Protein AF-A0A661J0T2-F1 (afdb_monomer)

Sequence (198 aa):
MTAQQATTKIGQAYLLPQRGAWLAETLSGNKIVCLKNKREGVKTPSRLFNCSYYRHFGSNYPKGFTLIELMIVIAIVGILAAIALPAYSDFVTRTKLCDIIVMLDKVGTAVTEYHALCDPKTFPDNLNLVGIEWSSKYGSLEVINVNESEGVYGVRRIRNTPTSVKNHYLYVRITYSAKNGYSKQWITDLPHKFRPRQ

Secondary structure (DSSP, 8-state):
--PPPP--------------------SS-S---------------------------------PPPHHHHHHHHHHHHHHHHHHHHHHHHHHHHHHHHHHHHHHHHHHHHHHHHHHH-SS----SSSGGGT-PPPGGG---EEEEEETTEEEEEESS--SS-TTTTT--EEEEEEEETTTEEEEEEEE---GGGPPP-

pLDDT: mean 77.77, std 21.88, range [33.09, 97.0]

Radius of gyration: 39.72 Å; Cα contacts (8 Å, |Δi|>4): 181; chains: 1; bounding box: 113×44×77 Å

Mean predicted aligned error: 16.03 Å

Nearest PDB structures (foldseek):
  6v8s-assembly11_K  TM=4.659E-01  e=1.540E+00  Arachis hypogaea
  6v8s-assembly10_J  TM=4.677E-01  e=1.975E+00  Arachis hypogaea
  6v8h-assembly1_A  TM=4.516E-01  e=2.102E+00  Arachis hypogaea
  4y31-assembly1_A  TM=2.935E-01  e=1.061E+00  Lupinus luteus

Structure (mmCIF, N/CA/C/O backbone):
data_AF-A0A661J0T2-F1
#
_entry.id   AF-A0A661J0T2-F1
#
loop_
_atom_site.group_PDB
_atom_site.id
_atom_site.type_symbol
_atom_site.label_atom_id
_atom_site.label_alt_id
_atom_site.label_comp_id
_atom_site.label_asym_id
_atom_site.label_entity_id
_atom_site.label_seq_id
_atom_site.pdbx_PDB_ins_code
_atom_site.Cartn_x
_atom_site.Cartn_y
_atom_site.Cartn_z
_atom_site.occupancy
_atom_site.B_iso_or_equiv
_atom_site.auth_seq_id
_atom_site.auth_comp_id
_atom_site.auth_asym_id
_atom_site.auth_atom_id
_atom_site.pdbx_PDB_model_num
ATOM 1 N N . MET A 1 1 ? -65.669 1.921 -20.882 1.00 37.66 1 MET A N 1
ATOM 2 C CA . MET A 1 1 ? -66.146 0.732 -20.138 1.00 37.66 1 MET A CA 1
ATOM 3 C C . MET A 1 1 ? -65.059 -0.318 -20.308 1.00 37.66 1 MET A C 1
ATOM 5 O O . MET A 1 1 ? -64.782 -0.645 -21.444 1.00 37.66 1 MET A O 1
ATOM 9 N N . THR A 1 2 ? -64.282 -0.758 -19.326 1.00 36.69 2 THR A N 1
ATOM 10 C CA . THR A 1 2 ? -64.492 -0.907 -17.880 1.00 36.69 2 THR A CA 1
ATOM 11 C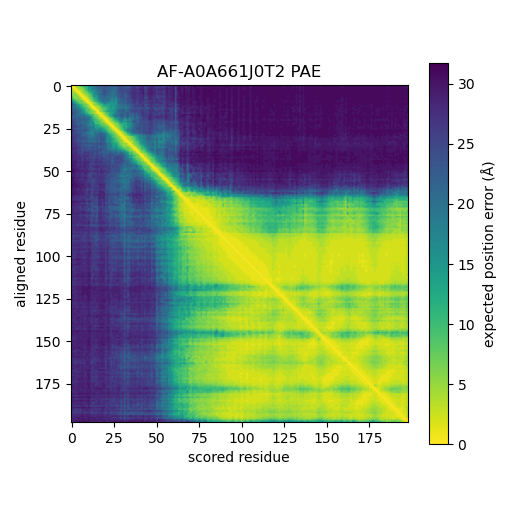 C . THR A 1 2 ? -63.133 -1.043 -17.178 1.00 36.69 2 THR A C 1
ATOM 13 O O . THR A 1 2 ? -62.119 -1.319 -17.809 1.00 36.69 2 THR A O 1
ATOM 16 N N . ALA A 1 3 ? -63.170 -0.795 -15.872 1.00 37.88 3 ALA A N 1
ATOM 17 C CA . ALA A 1 3 ? -62.084 -0.611 -14.919 1.00 37.88 3 ALA A CA 1
ATOM 18 C C . ALA A 1 3 ? -60.967 -1.671 -14.883 1.00 37.88 3 ALA A C 1
ATOM 20 O O . ALA A 1 3 ? -61.211 -2.875 -14.940 1.00 37.88 3 ALA A O 1
ATOM 21 N N . GLN A 1 4 ? -59.753 -1.172 -14.630 1.00 40.34 4 GLN A N 1
ATOM 22 C CA . GLN A 1 4 ? -58.664 -1.892 -13.972 1.00 40.34 4 GLN A CA 1
ATOM 23 C C . GLN A 1 4 ? -59.138 -2.393 -12.597 1.00 40.34 4 GLN A C 1
ATOM 25 O O . GLN A 1 4 ? -59.562 -1.598 -11.759 1.00 40.34 4 GLN A O 1
ATOM 30 N N . GLN A 1 5 ? -59.057 -3.701 -12.356 1.00 41.81 5 GLN A N 1
ATOM 31 C CA . GLN A 1 5 ? -59.257 -4.277 -11.027 1.00 41.81 5 GLN A CA 1
ATOM 32 C C . GLN A 1 5 ? -57.914 -4.366 -10.300 1.00 41.81 5 GLN A C 1
ATOM 34 O O . GLN A 1 5 ? -56.976 -5.019 -10.754 1.00 41.81 5 GLN A O 1
ATOM 39 N N 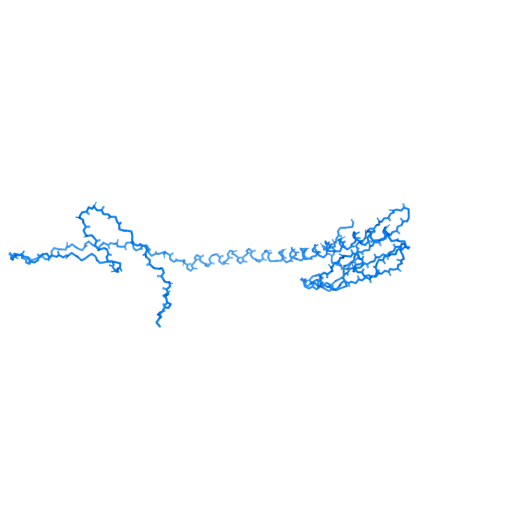. ALA A 1 6 ? -57.846 -3.671 -9.167 1.00 39.62 6 ALA A N 1
ATOM 40 C CA . ALA A 1 6 ? -56.752 -3.722 -8.217 1.00 39.62 6 ALA A CA 1
ATOM 41 C C . ALA A 1 6 ? -56.660 -5.111 -7.570 1.00 39.62 6 ALA A C 1
ATOM 43 O O . ALA A 1 6 ? -57.647 -5.664 -7.086 1.00 39.62 6 ALA A O 1
ATOM 44 N N . THR A 1 7 ? -55.449 -5.656 -7.526 1.00 48.94 7 THR A N 1
ATOM 45 C CA . THR A 1 7 ? -55.110 -6.830 -6.728 1.00 48.94 7 THR A CA 1
ATOM 46 C C . THR A 1 7 ? -54.782 -6.407 -5.299 1.00 48.94 7 THR A C 1
ATOM 48 O O . THR A 1 7 ? -53.720 -5.837 -5.051 1.00 48.94 7 THR A O 1
ATOM 51 N N . THR A 1 8 ? -55.631 -6.770 -4.344 1.00 39.78 8 THR A N 1
ATOM 52 C CA . THR A 1 8 ? -55.264 -6.857 -2.924 1.00 39.78 8 THR A CA 1
ATOM 53 C C . THR A 1 8 ? -55.644 -8.241 -2.416 1.00 39.78 8 THR A C 1
ATOM 55 O O . THR A 1 8 ? -56.784 -8.523 -2.062 1.00 39.78 8 THR A O 1
ATOM 58 N N . LYS A 1 9 ? -54.651 -9.138 -2.422 1.00 46.81 9 LYS A N 1
ATOM 59 C CA . LYS A 1 9 ? -54.702 -10.430 -1.733 1.00 46.81 9 LYS A CA 1
ATOM 60 C C . LYS A 1 9 ? -54.848 -10.170 -0.234 1.00 46.81 9 LYS A C 1
ATOM 62 O O . LYS A 1 9 ? -53.881 -9.777 0.413 1.00 46.81 9 LYS A O 1
ATOM 67 N N . ILE A 1 10 ? -56.022 -10.449 0.316 1.00 39.53 10 ILE A N 1
ATOM 68 C CA . ILE A 1 10 ? -56.206 -10.683 1.748 1.00 39.53 10 ILE A CA 1
ATOM 69 C C . ILE A 1 10 ? -57.046 -11.954 1.881 1.00 39.53 10 ILE A C 1
ATOM 71 O O . ILE A 1 10 ? -58.165 -12.005 1.388 1.00 39.53 10 ILE A O 1
ATOM 75 N N . GLY A 1 11 ? -56.480 -12.969 2.537 1.00 42.28 11 GLY A N 1
ATOM 76 C CA . GLY A 1 11 ? -57.216 -14.112 3.081 1.00 42.28 11 GLY A CA 1
ATOM 77 C C . GLY A 1 11 ? -57.607 -15.201 2.080 1.00 42.28 11 GLY A C 1
ATOM 78 O O . GLY A 1 11 ? -58.637 -15.128 1.421 1.00 42.28 11 GLY A O 1
ATOM 79 N N . GLN A 1 12 ? -56.821 -16.278 2.034 1.00 40.56 12 GLN A N 1
ATOM 80 C CA . GLN A 1 12 ? -57.314 -17.572 1.562 1.00 40.56 12 GLN A CA 1
ATOM 81 C C . GLN A 1 12 ? -58.326 -18.115 2.585 1.00 40.56 12 GLN A C 1
ATOM 83 O O . GLN A 1 12 ? -57.946 -18.402 3.717 1.00 40.56 12 GLN A O 1
ATOM 88 N N . ALA A 1 13 ? -59.589 -18.280 2.194 1.00 40.06 13 ALA A N 1
ATOM 89 C CA . ALA A 1 13 ? -60.548 -19.117 2.911 1.00 40.06 13 ALA A CA 1
ATOM 90 C C . ALA A 1 13 ? -60.732 -20.409 2.105 1.00 40.06 13 ALA A C 1
ATOM 92 O O . ALA A 1 13 ? -61.266 -20.385 0.997 1.00 40.06 13 ALA A O 1
ATOM 93 N N . TYR A 1 14 ? -60.246 -21.531 2.635 1.00 42.50 14 TYR A N 1
ATOM 94 C CA . TYR A 1 14 ? -60.479 -22.850 2.051 1.00 42.50 14 TYR A CA 1
ATOM 95 C C . TYR A 1 14 ? -61.815 -23.388 2.575 1.00 42.50 14 TYR A C 1
ATOM 97 O O . TYR A 1 14 ? -61.984 -23.574 3.778 1.00 42.50 14 TYR A O 1
ATOM 105 N N . LEU A 1 15 ? -62.766 -23.634 1.673 1.00 35.22 15 LEU A N 1
ATOM 106 C CA . LEU A 1 15 ? -64.004 -24.354 1.971 1.00 35.22 15 LEU A CA 1
ATOM 107 C C . LEU A 1 15 ? -63.726 -25.863 1.899 1.00 35.22 15 LEU A C 1
ATOM 109 O O . LEU A 1 15 ? -63.395 -26.371 0.830 1.00 35.22 15 LEU A O 1
ATOM 113 N N . LEU A 1 16 ? -63.889 -26.582 3.013 1.00 33.09 16 LEU A N 1
ATOM 114 C CA . LEU A 1 16 ? -64.021 -28.043 3.019 1.00 33.09 16 LEU A CA 1
ATOM 115 C C . LEU A 1 16 ? -65.432 -28.427 3.493 1.00 33.09 16 LEU A C 1
ATOM 117 O O . LEU A 1 16 ? -65.907 -27.873 4.487 1.00 33.09 16 LEU A O 1
ATOM 121 N N . PRO A 1 17 ? -66.119 -29.357 2.804 1.00 47.19 17 PRO A N 1
ATOM 122 C CA . PRO A 1 17 ? -67.469 -29.761 3.153 1.00 47.19 17 PRO A CA 1
ATOM 123 C C . PRO A 1 17 ? -67.462 -30.911 4.175 1.00 47.19 17 PRO A C 1
ATOM 125 O O . PRO A 1 17 ? -66.564 -31.747 4.186 1.00 47.19 17 PRO A O 1
ATOM 128 N N . GLN A 1 18 ? -68.553 -30.995 4.942 1.00 47.28 18 GLN A N 1
ATOM 129 C CA . GLN A 1 18 ? -68.979 -32.120 5.794 1.00 47.28 18 GLN A CA 1
ATOM 130 C C . GLN A 1 18 ? -68.395 -32.211 7.217 1.00 47.28 18 GLN A C 1
ATOM 132 O O . GLN A 1 18 ? -67.569 -33.066 7.524 1.00 47.28 18 GLN A O 1
ATOM 137 N N . ARG A 1 19 ? -68.959 -31.414 8.134 1.00 38.09 19 ARG A N 1
ATOM 138 C CA . ARG A 1 19 ? -69.540 -31.874 9.418 1.00 38.09 19 ARG A CA 1
ATOM 139 C C . ARG A 1 19 ? -70.229 -30.688 10.090 1.00 38.09 19 ARG A C 1
ATOM 141 O O . ARG A 1 19 ? -69.599 -29.674 10.357 1.00 38.09 19 ARG A O 1
ATOM 148 N N . GLY A 1 20 ? -71.542 -30.809 10.285 1.00 49.84 20 GLY A N 1
ATOM 149 C CA . GLY A 1 20 ? -72.451 -29.741 10.706 1.00 49.84 20 GLY A CA 1
ATOM 150 C C . GLY A 1 20 ? -72.168 -29.142 12.084 1.00 49.84 20 GLY A C 1
ATOM 151 O O . GLY A 1 20 ? -72.876 -29.431 13.043 1.00 49.84 20 GLY A O 1
ATOM 152 N N . ALA A 1 21 ? -71.193 -28.242 12.156 1.00 43.88 21 ALA A N 1
ATOM 153 C CA . ALA A 1 21 ? -71.002 -27.326 13.267 1.00 43.88 21 ALA A CA 1
ATOM 154 C C . ALA A 1 21 ? -70.645 -25.947 12.702 1.00 43.88 21 ALA A C 1
ATOM 156 O O . ALA A 1 21 ? -69.573 -25.749 12.135 1.00 43.88 21 ALA A O 1
ATOM 157 N N . TRP A 1 22 ? -71.561 -24.990 12.835 1.00 41.47 22 TRP A N 1
ATOM 158 C CA . TRP A 1 22 ? -71.268 -23.592 12.538 1.00 41.47 22 TRP A CA 1
ATOM 159 C C . TRP A 1 22 ? -70.515 -23.001 13.733 1.00 41.47 22 TRP A C 1
ATOM 161 O O . TRP A 1 22 ? -71.124 -22.670 14.748 1.00 41.47 22 TRP A O 1
ATOM 171 N N . LEU A 1 23 ? -69.192 -22.883 13.625 1.00 38.66 23 LEU A N 1
ATOM 172 C CA . LEU A 1 23 ? -68.387 -22.034 14.501 1.00 38.66 23 LEU A CA 1
ATOM 173 C C . LEU A 1 23 ? -67.980 -20.801 13.695 1.00 38.66 23 LEU A C 1
ATOM 175 O O . LEU A 1 23 ? -67.079 -20.856 12.864 1.00 38.66 23 LEU A O 1
ATOM 179 N N . ALA A 1 24 ? -68.683 -19.691 13.910 1.00 41.28 24 ALA A N 1
ATOM 180 C CA . ALA A 1 24 ? -68.199 -18.387 13.487 1.00 41.28 24 ALA A CA 1
ATOM 181 C C . ALA A 1 24 ? -67.216 -17.888 14.555 1.00 41.28 24 ALA A C 1
ATOM 183 O O . ALA A 1 24 ? -67.633 -17.431 15.619 1.00 41.28 24 ALA A O 1
ATOM 184 N N . GLU A 1 25 ? -65.914 -17.992 14.292 1.00 44.66 25 GLU A N 1
ATOM 185 C CA . GLU A 1 25 ? -64.913 -17.249 15.056 1.00 44.66 25 GLU A CA 1
ATOM 186 C C . GLU A 1 25 ? -64.896 -15.802 14.558 1.00 44.66 25 GLU A C 1
ATOM 188 O O . GLU A 1 25 ? -64.395 -15.480 13.482 1.00 44.66 25 GLU A O 1
ATOM 193 N N . THR A 1 26 ? -65.476 -14.901 15.346 1.00 41.47 26 THR A N 1
ATOM 194 C CA . THR A 1 26 ? -65.283 -13.464 15.169 1.00 41.47 26 THR A CA 1
ATOM 195 C C . THR A 1 26 ? -63.859 -13.099 15.583 1.00 41.47 26 THR A C 1
ATOM 197 O O . THR A 1 26 ? -63.537 -13.092 16.772 1.00 41.47 26 THR A O 1
ATOM 200 N N . LEU A 1 27 ? -63.013 -12.742 14.613 1.00 47.62 27 LEU A N 1
ATOM 201 C CA . LEU A 1 27 ? -61.741 -12.055 14.851 1.00 47.62 27 LEU A CA 1
ATOM 202 C C . LEU A 1 27 ? -62.001 -10.610 15.296 1.00 47.62 27 LEU A C 1
ATOM 204 O O . LEU A 1 27 ? -61.870 -9.673 14.517 1.00 47.62 27 LEU A O 1
ATOM 208 N N . SER A 1 28 ? -62.399 -10.426 16.549 1.00 46.28 28 SER A N 1
ATOM 209 C CA . SER A 1 28 ? -62.159 -9.194 17.301 1.00 46.28 28 SER A CA 1
ATOM 210 C C . SER A 1 28 ? -62.604 -9.397 18.741 1.00 46.28 28 SER A C 1
ATOM 212 O O . SER A 1 28 ? -63.793 -9.485 19.038 1.00 46.28 28 SER A O 1
ATOM 214 N N . GLY A 1 29 ? -61.631 -9.420 19.645 1.00 43.94 29 GLY A N 1
ATOM 215 C CA . GLY A 1 29 ? -61.889 -9.229 21.061 1.00 43.94 29 GLY A CA 1
ATOM 216 C C . GLY A 1 29 ? -62.188 -10.511 21.828 1.00 43.94 29 GLY A C 1
ATOM 217 O O . GLY A 1 29 ? -63.164 -11.215 21.609 1.00 43.94 29 GLY A O 1
ATOM 218 N N . ASN A 1 30 ? -61.320 -10.737 22.804 1.00 50.59 30 ASN A N 1
ATOM 219 C CA . ASN A 1 30 ? -61.271 -11.775 23.827 1.00 50.59 30 ASN A CA 1
ATOM 220 C C . ASN A 1 30 ? -62.531 -11.838 24.738 1.00 50.59 30 ASN A C 1
ATOM 222 O O . ASN A 1 30 ? -62.432 -11.734 25.962 1.00 50.59 30 ASN A O 1
ATOM 226 N N . LYS A 1 31 ? -63.738 -11.955 24.171 1.00 49.31 31 LYS A N 1
ATOM 227 C CA . LYS A 1 31 ? -65.008 -12.062 24.903 1.00 49.31 31 LYS A CA 1
ATOM 228 C C . LYS A 1 31 ? -65.781 -13.298 24.461 1.00 49.31 31 LYS A C 1
ATOM 230 O O . LYS A 1 31 ? -66.426 -13.311 23.420 1.00 49.31 31 LYS A O 1
ATOM 235 N N . ILE A 1 32 ? -65.787 -14.307 25.327 1.00 52.22 32 ILE A N 1
ATOM 236 C CA . ILE A 1 32 ? -66.783 -15.378 25.280 1.00 52.22 32 ILE A CA 1
ATOM 237 C C . ILE A 1 32 ? -68.078 -14.794 25.852 1.00 52.22 32 ILE A C 1
ATOM 239 O O . ILE A 1 32 ? -68.164 -14.514 27.048 1.00 52.22 32 ILE A O 1
ATOM 243 N N . VAL A 1 33 ? -69.076 -14.571 24.998 1.00 55.31 33 VAL A N 1
ATOM 244 C CA . VAL A 1 33 ? -70.426 -14.190 25.431 1.00 55.31 33 VAL A CA 1
ATOM 245 C C . VAL A 1 33 ? -71.256 -15.463 25.560 1.00 55.31 33 VAL A C 1
ATOM 247 O O . VAL A 1 33 ? -71.640 -16.067 24.563 1.00 55.31 33 VAL A O 1
ATOM 250 N N . CYS A 1 34 ? -71.548 -15.877 26.794 1.00 49.50 34 CYS A N 1
ATOM 251 C CA . CYS A 1 34 ? -72.519 -16.941 27.039 1.00 49.50 34 CYS A CA 1
ATOM 252 C C . CYS A 1 34 ? -73.931 -16.403 26.771 1.00 49.50 34 CYS A C 1
ATOM 254 O O . CYS A 1 34 ? -74.466 -15.627 27.567 1.00 49.50 34 CYS A O 1
ATOM 256 N N . LEU A 1 35 ? -74.553 -16.825 25.669 1.00 45.50 35 LEU A N 1
ATOM 257 C CA . LEU A 1 35 ? -75.971 -16.573 25.420 1.00 45.50 35 LEU A CA 1
ATOM 258 C C . LEU A 1 35 ? -76.805 -17.466 26.347 1.00 45.50 35 LEU A C 1
ATOM 260 O O . LEU A 1 35 ? -76.941 -18.667 26.118 1.00 45.50 35 LEU A O 1
ATOM 264 N N . LYS A 1 36 ? -77.376 -16.887 27.412 1.00 49.25 36 LYS A N 1
ATOM 265 C CA . LYS A 1 36 ? -78.442 -17.560 28.164 1.00 49.25 36 LYS A CA 1
ATOM 266 C C . LYS A 1 36 ? -79.732 -17.512 27.350 1.00 49.25 36 LYS A C 1
ATOM 268 O O . LYS A 1 36 ? -80.253 -16.437 27.060 1.00 49.25 36 LYS A O 1
ATOM 273 N N . ASN A 1 37 ? -80.251 -18.691 27.026 1.00 40.50 37 ASN A N 1
ATOM 274 C CA . ASN A 1 37 ? -81.577 -18.865 26.456 1.00 40.50 37 ASN A CA 1
ATOM 275 C C . ASN A 1 37 ? -82.627 -18.430 27.494 1.00 40.50 37 ASN A C 1
ATOM 277 O O . ASN A 1 37 ? -82.698 -18.985 28.590 1.00 40.50 37 ASN A O 1
ATOM 281 N N . LYS A 1 38 ? -83.399 -17.386 27.175 1.00 51.50 38 LYS A N 1
ATOM 282 C CA . LYS A 1 38 ? -84.444 -16.835 28.042 1.00 51.50 38 LYS A CA 1
ATOM 283 C C . LYS A 1 38 ? -85.735 -17.611 27.817 1.00 51.50 38 LYS A C 1
ATOM 285 O O . LYS A 1 38 ? -86.626 -17.129 27.123 1.00 51.50 38 LYS A O 1
ATOM 290 N N . ARG A 1 39 ? -85.849 -18.793 28.414 1.00 50.75 39 ARG A N 1
ATOM 291 C CA . ARG A 1 39 ? -87.151 -19.401 28.697 1.00 50.75 39 ARG A CA 1
ATOM 292 C C . ARG A 1 39 ? -87.120 -20.002 30.094 1.00 50.75 39 ARG A C 1
ATOM 294 O O . ARG A 1 39 ? -86.160 -20.664 30.460 1.00 50.75 39 ARG A O 1
ATOM 301 N N . GLU A 1 40 ? -88.205 -19.723 30.806 1.00 47.16 40 GLU A N 1
ATOM 302 C CA . GLU A 1 40 ? -88.601 -20.246 32.116 1.00 47.16 40 GLU A CA 1
ATOM 303 C C . GLU A 1 40 ? -88.146 -19.436 33.339 1.00 47.16 40 GLU A C 1
ATOM 305 O O . GLU A 1 40 ? -86.969 -19.251 33.647 1.00 47.16 40 GLU A O 1
ATOM 310 N N . GLY A 1 41 ? -89.161 -18.883 34.010 1.00 49.44 41 GLY A N 1
ATOM 311 C CA . GLY A 1 41 ? -89.038 -18.148 35.254 1.00 49.44 41 GLY A CA 1
ATOM 312 C C . GLY A 1 41 ? -88.742 -19.089 36.412 1.00 49.44 41 GLY A C 1
ATOM 313 O O . GLY A 1 41 ? -89.461 -20.054 36.642 1.00 49.44 41 GLY A O 1
ATOM 314 N N . VAL A 1 42 ? -87.710 -18.752 37.179 1.00 46.53 42 VAL A N 1
ATOM 315 C CA . VAL A 1 42 ? -87.379 -19.405 38.444 1.00 46.53 42 VAL A CA 1
ATOM 316 C C . VAL A 1 42 ? -87.184 -18.305 39.485 1.00 46.53 42 VAL A C 1
ATOM 318 O O . VAL A 1 42 ? -86.303 -17.456 39.355 1.00 46.53 42 VAL A O 1
ATOM 321 N N . LYS A 1 43 ? -88.052 -18.290 40.501 1.00 51.50 43 LYS A N 1
ATOM 322 C CA . LYS A 1 43 ? -87.894 -17.504 41.732 1.00 51.50 43 LYS A CA 1
ATOM 323 C C . LYS A 1 43 ? -87.041 -18.323 42.702 1.00 51.50 43 LYS A C 1
ATOM 325 O O . LYS A 1 43 ? -87.509 -19.393 43.052 1.00 51.50 43 LYS A O 1
ATOM 330 N N . THR A 1 44 ? -85.883 -17.821 43.152 1.00 44.91 44 THR A N 1
ATOM 331 C CA . THR A 1 44 ? -85.162 -18.182 44.411 1.00 44.91 44 THR A CA 1
ATOM 332 C C . THR A 1 44 ? -83.832 -17.387 44.508 1.00 44.91 44 THR A C 1
ATOM 334 O O . THR A 1 44 ? -83.440 -16.780 43.514 1.00 44.91 44 THR A O 1
ATOM 337 N N . PRO A 1 45 ? -83.150 -17.288 45.672 1.00 43.31 45 PRO A N 1
ATOM 338 C CA . PRO A 1 45 ? -83.247 -16.163 46.593 1.00 43.31 45 PRO A CA 1
ATOM 339 C C . PRO A 1 45 ? -81.941 -15.344 46.651 1.00 43.31 45 PRO A C 1
ATOM 341 O O . PRO A 1 45 ? -80.904 -15.689 46.088 1.00 43.31 45 PRO A O 1
ATOM 344 N N . SER A 1 46 ? -81.996 -14.250 47.402 1.00 55.03 46 SER A N 1
ATOM 345 C CA . SER A 1 46 ? -80.863 -13.461 47.882 1.00 55.03 46 SER A CA 1
ATOM 346 C C . SER A 1 46 ? -79.768 -14.320 48.531 1.00 55.03 46 SER A C 1
ATOM 348 O O . SER A 1 46 ? -79.900 -14.712 49.688 1.00 55.03 46 SER A O 1
ATOM 350 N N . ARG A 1 47 ? -78.686 -14.583 47.792 1.00 41.59 47 ARG A N 1
ATOM 351 C CA . ARG A 1 47 ? -77.288 -14.700 48.255 1.00 41.59 47 ARG A CA 1
ATOM 352 C C . ARG A 1 47 ? -76.413 -14.900 47.020 1.00 41.59 47 ARG A C 1
ATOM 354 O O . ARG A 1 47 ? -76.330 -15.995 46.470 1.00 41.59 47 ARG A O 1
ATOM 361 N N . LEU A 1 48 ? -75.788 -13.813 46.569 1.00 44.84 48 LEU A N 1
ATOM 362 C CA . LEU A 1 48 ? -74.706 -13.861 45.592 1.00 44.84 48 LEU A CA 1
ATOM 363 C C . LEU A 1 48 ? -73.551 -14.631 46.230 1.00 44.84 48 LEU A C 1
ATOM 365 O O . LEU A 1 48 ? -72.761 -14.083 46.996 1.00 44.84 48 LEU A O 1
ATOM 369 N N . PHE A 1 49 ? -73.504 -15.930 45.948 1.00 39.72 49 PHE A N 1
ATOM 370 C CA . PHE A 1 49 ? -72.319 -16.726 46.168 1.00 39.72 49 PHE A CA 1
ATOM 371 C C . PHE A 1 49 ? -71.183 -16.112 45.364 1.00 39.72 49 PHE A C 1
ATOM 373 O O . PHE A 1 49 ? -71.242 -15.948 44.144 1.00 39.72 49 PHE A O 1
ATOM 380 N N . ASN A 1 50 ? -70.161 -15.754 46.122 1.00 51.72 50 ASN A N 1
ATOM 381 C CA . ASN A 1 50 ? -68.855 -15.374 45.659 1.00 51.72 50 ASN A CA 1
ATOM 382 C C . ASN A 1 50 ? -68.305 -16.525 44.802 1.00 51.72 50 ASN A C 1
ATOM 384 O O . ASN A 1 50 ? -67.985 -17.594 45.315 1.00 51.72 50 ASN A O 1
ATOM 388 N N . CYS A 1 51 ? -68.207 -16.316 43.496 1.00 39.19 51 CYS A N 1
ATOM 389 C CA . CYS A 1 51 ? -67.270 -17.053 42.661 1.00 39.19 51 CYS A CA 1
ATOM 390 C C . CYS A 1 51 ? -66.543 -16.034 41.792 1.00 39.19 51 CYS A C 1
ATOM 392 O O . CYS A 1 51 ? -66.755 -15.920 40.587 1.00 39.19 51 CYS A O 1
ATOM 394 N N . SER A 1 52 ? -65.705 -15.239 42.455 1.00 51.19 52 SER A N 1
ATOM 395 C CA . SER A 1 52 ? -64.651 -14.491 41.789 1.00 51.19 52 SER A CA 1
ATOM 396 C C . SER A 1 52 ? -63.486 -15.448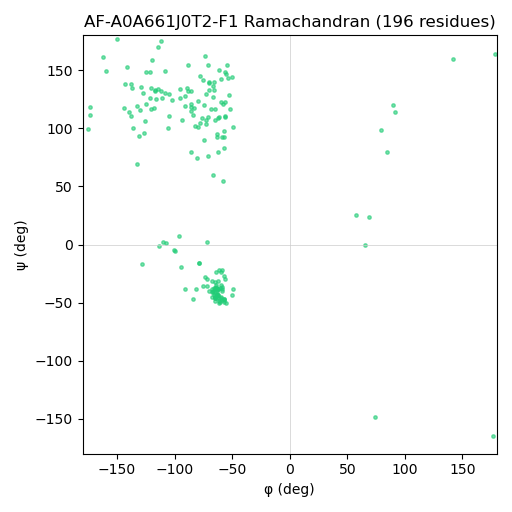 41.545 1.00 51.19 52 SER A C 1
ATOM 398 O O . SER A 1 52 ? -62.481 -15.434 42.252 1.00 51.19 52 SER A O 1
ATOM 400 N N . TYR A 1 53 ? -63.638 -16.344 40.567 1.00 49.91 53 TYR A N 1
ATOM 401 C CA . TYR A 1 53 ? -62.473 -16.985 39.969 1.00 49.91 53 TYR A CA 1
ATOM 402 C C . TYR A 1 53 ? -61.838 -15.921 39.075 1.00 49.91 53 TYR A C 1
ATOM 404 O O . TYR A 1 53 ? -62.215 -15.757 37.912 1.00 49.91 53 TYR A O 1
ATOM 412 N N . TYR A 1 54 ? -60.920 -15.135 39.645 1.00 51.28 54 TYR A N 1
ATOM 413 C CA . TYR A 1 54 ? -60.005 -14.317 38.861 1.00 51.28 54 TYR A CA 1
ATOM 414 C C . TYR A 1 54 ? -59.253 -15.277 37.945 1.00 51.28 54 TYR A C 1
ATOM 416 O O . TYR A 1 54 ? -58.293 -15.936 38.341 1.00 51.28 54 TYR A O 1
ATOM 424 N N . ARG A 1 55 ? -59.720 -15.391 36.701 1.00 49.50 55 ARG A N 1
ATOM 425 C CA . ARG A 1 55 ? -58.931 -15.953 35.618 1.00 49.50 55 ARG A CA 1
ATOM 426 C C . ARG A 1 55 ? -57.754 -15.001 35.477 1.00 49.50 55 ARG A C 1
ATOM 428 O O . ARG A 1 55 ? -57.868 -13.972 34.814 1.00 49.50 55 ARG A O 1
ATOM 435 N N . HIS A 1 56 ? -56.656 -15.310 36.166 1.00 49.09 56 HIS A N 1
ATOM 436 C CA . HIS A 1 56 ? -55.356 -14.742 35.870 1.00 49.09 56 HIS A CA 1
ATOM 437 C C . HIS A 1 56 ? -55.088 -15.095 34.409 1.00 49.09 56 HIS A C 1
ATOM 439 O O . HIS A 1 56 ? -54.580 -16.163 34.076 1.00 49.09 56 HIS A O 1
ATOM 445 N N . PHE A 1 57 ? -55.461 -14.188 33.511 1.00 50.66 57 PHE A N 1
ATOM 446 C CA . PHE A 1 57 ? -54.678 -13.993 32.316 1.00 50.66 57 PHE A CA 1
ATOM 447 C C . PHE A 1 57 ? -53.296 -13.618 32.844 1.00 50.66 57 PHE A C 1
ATOM 449 O O . PHE A 1 57 ? -53.027 -12.460 33.155 1.00 50.66 57 PHE A O 1
ATOM 456 N N . GLY A 1 58 ? -52.439 -14.629 33.008 1.00 58.84 58 GLY A N 1
ATOM 457 C CA . GLY A 1 58 ? -51.016 -14.458 32.796 1.00 58.84 58 GLY A CA 1
ATOM 458 C C . GLY A 1 58 ? -50.898 -13.953 31.372 1.00 58.84 58 GLY A C 1
ATOM 459 O O . GLY A 1 58 ? -50.805 -14.725 30.421 1.00 58.84 58 GLY A O 1
ATOM 460 N N . SER A 1 59 ? -51.070 -12.645 31.219 1.00 56.06 59 SER A N 1
ATOM 461 C CA . SER A 1 59 ? -50.764 -11.967 29.993 1.00 56.06 59 SER A CA 1
ATOM 462 C C . SER A 1 59 ? -49.276 -12.206 29.816 1.00 56.06 59 SER A C 1
ATOM 464 O O . SER A 1 59 ? -48.443 -11.715 30.576 1.00 56.06 59 SER A O 1
ATOM 466 N N . ASN A 1 60 ? -48.943 -13.026 28.826 1.00 60.69 60 ASN A N 1
ATOM 467 C CA . ASN A 1 60 ? -47.610 -13.064 28.255 1.00 60.69 60 ASN A CA 1
ATOM 468 C C . ASN A 1 60 ? -47.380 -11.717 27.551 1.00 60.69 60 ASN A C 1
ATOM 470 O O . ASN A 1 60 ? -47.209 -11.666 26.337 1.00 60.69 60 ASN A O 1
ATOM 474 N N . TYR A 1 61 ? -47.446 -10.604 28.294 1.00 60.00 61 TYR A N 1
ATOM 475 C CA . TYR A 1 61 ? -46.795 -9.390 27.855 1.00 60.00 61 TYR A CA 1
ATOM 476 C C . TYR A 1 61 ? -45.325 -9.770 27.751 1.00 60.00 61 TYR A C 1
ATOM 478 O O . TYR A 1 61 ? -44.772 -10.271 28.739 1.00 60.00 61 TYR A O 1
ATOM 486 N N . PRO A 1 62 ? -44.700 -9.612 26.575 1.00 65.88 62 PRO A N 1
ATOM 487 C CA . PRO A 1 62 ? -43.265 -9.788 26.480 1.00 65.88 62 PRO A CA 1
ATOM 488 C C . PRO A 1 62 ? -42.649 -8.900 27.562 1.00 65.88 62 PRO A C 1
ATOM 490 O O . PRO A 1 62 ? -42.879 -7.689 27.581 1.00 65.88 62 PRO A O 1
ATOM 493 N N . LYS A 1 63 ? -41.966 -9.525 28.529 1.00 70.94 63 LYS A N 1
ATOM 494 C CA . LYS A 1 63 ? -41.253 -8.811 29.586 1.00 70.94 63 LYS A CA 1
ATOM 495 C C . LYS A 1 63 ? -40.278 -7.876 28.875 1.00 70.94 63 LYS A C 1
ATOM 497 O O . LYS A 1 63 ? -39.381 -8.345 28.180 1.00 70.94 63 LYS A O 1
ATOM 502 N N . GLY A 1 64 ? -40.533 -6.573 28.958 1.00 75.31 64 GLY A N 1
ATOM 503 C CA . GLY A 1 64 ? -39.668 -5.566 28.357 1.00 75.31 64 GLY A CA 1
ATOM 504 C C . GLY A 1 64 ? -38.273 -5.624 28.974 1.00 75.31 64 GLY A C 1
ATOM 505 O O . GLY A 1 64 ? -38.125 -5.992 30.140 1.00 75.31 64 GLY A O 1
ATOM 506 N N . PHE A 1 65 ? -37.264 -5.259 28.183 1.00 81.00 65 PHE A N 1
ATOM 507 C CA . PHE A 1 65 ? -35.879 -5.121 28.632 1.00 81.00 65 PHE A CA 1
ATOM 508 C C . PHE A 1 65 ? -35.826 -4.194 29.852 1.00 81.00 65 PHE A C 1
ATOM 510 O O . PHE A 1 65 ? -36.394 -3.098 29.825 1.00 81.00 65 PHE A O 1
ATOM 517 N N . THR A 1 66 ? -35.178 -4.620 30.934 1.00 89.88 66 THR A N 1
ATOM 518 C CA . THR A 1 66 ? -35.063 -3.758 32.115 1.00 89.88 66 THR A CA 1
ATOM 519 C C . THR A 1 66 ? -33.975 -2.705 31.888 1.00 89.88 66 THR A C 1
ATOM 521 O O . THR A 1 66 ? -32.958 -2.970 31.247 1.00 89.88 66 THR A O 1
ATOM 524 N N . LEU A 1 67 ? -34.160 -1.491 32.420 1.00 90.00 67 LEU A N 1
ATOM 525 C CA . LEU A 1 67 ? -33.135 -0.442 32.317 1.00 90.00 67 LEU A CA 1
ATOM 526 C C . LEU A 1 67 ? -31.816 -0.881 32.960 1.00 90.00 67 LEU A C 1
ATOM 528 O O . LEU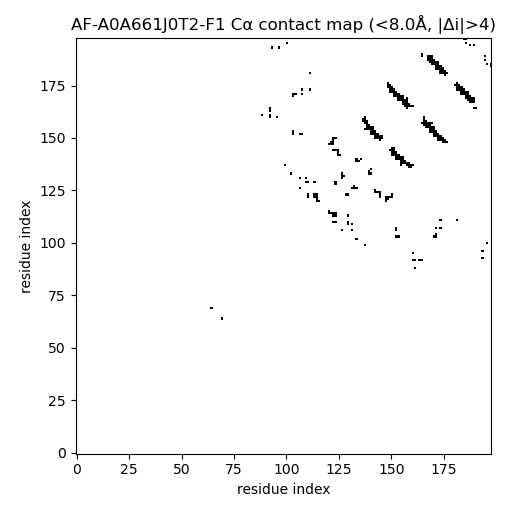 A 1 67 ? -30.753 -0.563 32.441 1.00 90.00 67 LEU A O 1
ATOM 532 N N . ILE A 1 68 ? -31.878 -1.658 34.044 1.00 92.50 68 ILE A N 1
ATOM 533 C CA . ILE A 1 68 ? -30.681 -2.169 34.719 1.00 92.50 68 ILE A CA 1
ATOM 534 C C . ILE A 1 68 ? -29.917 -3.183 33.859 1.00 92.50 68 ILE A C 1
ATOM 536 O O . ILE A 1 68 ? -28.690 -3.142 33.806 1.00 92.50 68 ILE A O 1
ATOM 540 N N . GLU A 1 69 ? -30.630 -4.038 33.129 1.00 91.62 69 GLU A N 1
ATOM 541 C CA . GLU A 1 69 ? -30.035 -4.992 32.192 1.00 91.62 69 GLU A CA 1
ATOM 542 C C . GLU A 1 69 ? -29.339 -4.259 31.044 1.00 91.62 69 GLU A C 1
ATOM 544 O O . GLU A 1 69 ? -28.201 -4.576 30.704 1.00 91.62 69 GLU A O 1
ATOM 549 N N . LEU A 1 70 ? -29.944 -3.183 30.535 1.00 90.50 70 LEU A N 1
ATOM 550 C CA . LEU A 1 70 ? -29.304 -2.333 29.536 1.00 90.50 70 LEU A CA 1
ATOM 551 C C . LEU A 1 70 ? -28.079 -1.589 30.094 1.00 90.50 70 LEU A C 1
ATOM 553 O O . LEU A 1 70 ? -27.062 -1.506 29.407 1.00 90.50 70 LEU A O 1
ATOM 557 N N . MET A 1 71 ? -28.142 -1.077 31.329 1.00 94.62 71 MET A N 1
ATOM 558 C CA . MET A 1 71 ? -27.030 -0.344 31.949 1.00 94.62 71 MET A CA 1
ATOM 559 C C . MET A 1 71 ? -25.779 -1.210 32.128 1.00 94.62 71 MET A C 1
ATOM 561 O O . MET A 1 71 ? -24.666 -0.737 31.900 1.00 94.62 71 MET A O 1
ATOM 565 N N . ILE A 1 72 ? -25.941 -2.483 32.490 1.00 95.12 72 ILE A N 1
ATOM 566 C CA . ILE A 1 72 ? -24.805 -3.405 32.622 1.00 95.12 72 ILE A CA 1
ATOM 567 C C . ILE A 1 72 ? -24.225 -3.739 31.241 1.00 95.12 72 ILE A C 1
ATOM 569 O O . ILE A 1 72 ? -23.005 -3.759 31.073 1.00 95.12 72 ILE A O 1
ATOM 573 N N . VAL A 1 73 ? -25.075 -3.934 30.228 1.00 95.81 73 VAL A N 1
ATOM 574 C CA . VAL A 1 73 ? -24.623 -4.233 28.861 1.00 95.81 73 VAL A CA 1
ATOM 575 C C . VAL A 1 73 ? -23.786 -3.089 28.292 1.00 95.81 73 VAL A C 1
ATOM 577 O O . VAL A 1 73 ? -22.681 -3.329 27.804 1.00 95.81 73 VAL A O 1
ATOM 580 N N . ILE A 1 74 ? -24.252 -1.840 28.397 1.00 95.56 74 ILE A N 1
ATOM 581 C CA . ILE A 1 74 ? -23.485 -0.687 27.895 1.00 95.56 74 ILE A CA 1
ATOM 582 C C . ILE A 1 74 ? -22.174 -0.491 28.666 1.00 95.56 74 ILE A C 1
ATOM 584 O O . ILE A 1 74 ? -21.178 -0.093 28.065 1.00 95.56 74 ILE A O 1
ATOM 588 N N . ALA A 1 75 ? -22.143 -0.820 29.963 1.00 96.00 75 ALA A N 1
ATOM 589 C CA . ALA A 1 75 ? -20.931 -0.731 30.772 1.00 96.00 75 ALA A CA 1
ATOM 590 C C . ALA A 1 75 ? -19.859 -1.722 30.293 1.00 96.00 75 ALA A C 1
ATOM 592 O O . ALA A 1 75 ? -18.707 -1.338 30.091 1.00 96.00 75 ALA A O 1
ATOM 593 N N . ILE A 1 76 ? -20.236 -2.979 30.041 1.00 97.00 76 ILE A N 1
ATOM 594 C CA . ILE A 1 76 ? -19.304 -4.004 29.550 1.00 97.00 76 ILE A CA 1
ATOM 595 C C . ILE A 1 76 ? -18.836 -3.674 28.125 1.00 97.00 76 ILE A C 1
ATOM 597 O O . ILE A 1 76 ? -17.635 -3.712 27.847 1.00 97.00 76 ILE A O 1
ATOM 601 N N . VAL A 1 77 ? -19.755 -3.293 27.229 1.00 96.44 77 VAL A N 1
ATOM 602 C CA . VAL A 1 77 ? -19.412 -2.908 25.847 1.00 96.44 77 VAL A CA 1
ATOM 603 C C . VAL A 1 77 ? -18.474 -1.697 25.826 1.00 96.44 77 VAL A C 1
ATOM 605 O O . VAL A 1 77 ? -17.539 -1.675 25.028 1.00 96.44 77 VAL A O 1
ATOM 608 N N . GLY A 1 78 ? -18.658 -0.731 26.731 1.00 96.56 78 GLY A N 1
ATOM 609 C CA . GLY A 1 78 ? -17.778 0.431 26.865 1.00 96.56 78 GLY A CA 1
ATOM 610 C C . GLY A 1 78 ? -16.326 0.057 27.187 1.00 96.56 78 GLY A C 1
ATOM 611 O O . GLY A 1 78 ? -15.408 0.555 26.535 1.00 96.56 78 GLY A O 1
ATOM 612 N N . ILE A 1 79 ? -16.111 -0.865 28.134 1.00 96.12 79 ILE A N 1
ATOM 613 C CA . ILE A 1 79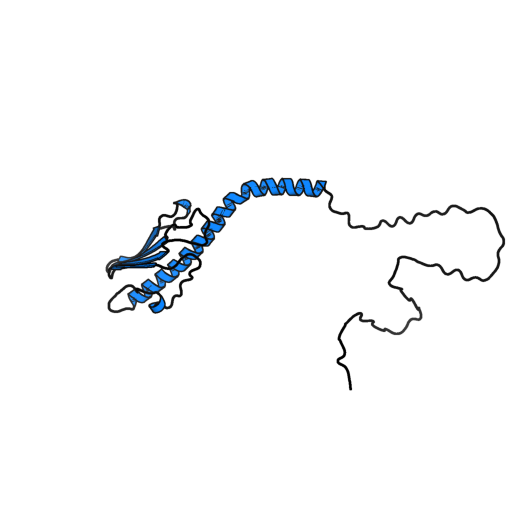 ? -14.765 -1.334 28.511 1.00 96.12 79 ILE A CA 1
ATOM 614 C C . ILE A 1 79 ? -14.102 -2.074 27.343 1.00 96.12 79 ILE A C 1
ATOM 616 O O . ILE A 1 79 ? -12.946 -1.803 27.011 1.00 96.12 79 ILE A O 1
ATOM 620 N N . LEU A 1 80 ? -14.835 -2.978 26.685 1.00 96.69 80 LEU A N 1
ATOM 621 C CA . LEU A 1 80 ? -14.312 -3.732 25.541 1.00 96.69 80 LEU A CA 1
ATOM 622 C C . LEU A 1 80 ? -13.958 -2.809 24.365 1.00 96.69 80 LEU A C 1
ATOM 624 O O . LEU A 1 80 ? -12.897 -2.962 23.756 1.00 96.69 80 LEU A O 1
ATOM 628 N N . ALA A 1 81 ? -14.810 -1.823 24.069 1.00 94.50 81 ALA A N 1
ATOM 629 C CA . ALA A 1 81 ? -14.579 -0.865 22.992 1.00 94.50 81 ALA A CA 1
ATOM 630 C C . ALA A 1 81 ? -13.326 -0.009 23.235 1.00 94.50 81 ALA A C 1
ATOM 632 O O . ALA A 1 81 ? -12.550 0.207 22.303 1.00 94.50 81 ALA A O 1
ATOM 633 N N . ALA A 1 82 ? -13.081 0.424 24.477 1.00 94.00 82 ALA A N 1
ATOM 634 C CA . ALA A 1 82 ? -11.917 1.243 24.819 1.00 94.00 82 ALA A CA 1
ATOM 635 C C . ALA A 1 82 ? -10.578 0.555 24.484 1.00 94.00 82 ALA A C 1
ATOM 637 O O . ALA A 1 82 ? -9.650 1.209 24.010 1.00 94.00 82 ALA A O 1
ATOM 638 N N . ILE A 1 83 ? -10.490 -0.766 24.670 1.00 92.69 83 ILE A N 1
ATOM 639 C CA . ILE A 1 83 ? -9.285 -1.552 24.359 1.00 92.69 83 ILE A CA 1
ATOM 640 C C . ILE A 1 83 ? -9.220 -1.896 22.861 1.00 92.69 83 ILE A C 1
ATOM 642 O O . ILE A 1 83 ? -8.146 -1.882 22.259 1.00 92.69 83 ILE A O 1
ATOM 646 N N . ALA A 1 84 ? -10.364 -2.195 22.239 1.00 91.56 84 ALA A N 1
ATOM 647 C CA . ALA A 1 84 ? -10.421 -2.678 20.860 1.00 91.56 84 ALA A CA 1
ATOM 648 C C . ALA A 1 84 ? -10.181 -1.586 19.800 1.00 91.56 84 ALA A C 1
ATOM 650 O O . ALA A 1 84 ? -9.564 -1.854 18.766 1.00 91.56 84 ALA A O 1
ATOM 651 N N . LEU A 1 85 ? -10.648 -0.355 20.035 1.00 89.44 85 LEU A N 1
ATOM 652 C CA . LEU A 1 85 ? -10.589 0.740 19.058 1.00 89.44 85 LEU A CA 1
ATOM 653 C C . LEU A 1 85 ? -9.181 1.059 18.514 1.00 89.44 85 LEU A C 1
ATOM 655 O O . LEU A 1 85 ? -9.037 1.119 17.286 1.00 89.44 85 LEU A O 1
ATOM 659 N N . PRO A 1 86 ? -8.133 1.251 19.344 1.00 87.31 86 PRO A N 1
ATOM 660 C CA . PRO A 1 86 ? -6.806 1.573 18.820 1.00 87.31 86 PRO A CA 1
ATOM 661 C C . PRO A 1 86 ? -6.249 0.445 17.941 1.00 87.31 86 PRO A C 1
ATOM 663 O O . PRO A 1 86 ? -5.778 0.711 16.834 1.00 87.31 86 PRO A O 1
ATOM 666 N N . ALA A 1 87 ? -6.389 -0.815 18.363 1.00 88.44 87 ALA A N 1
ATOM 667 C CA . ALA A 1 87 ? -5.918 -1.965 17.590 1.00 88.44 87 ALA A CA 1
ATOM 668 C C . ALA A 1 87 ? -6.682 -2.132 16.263 1.00 88.44 87 ALA A C 1
ATOM 670 O O . ALA A 1 87 ? -6.085 -2.448 15.230 1.00 88.44 87 ALA A O 1
ATOM 671 N N . TYR A 1 88 ? -7.991 -1.862 16.258 1.00 91.56 88 TYR A N 1
ATOM 672 C CA . TYR A 1 88 ? -8.808 -1.931 15.046 1.00 91.56 88 TYR A CA 1
ATOM 673 C C . TYR A 1 88 ? -8.396 -0.880 14.000 1.00 91.56 88 TYR A C 1
ATOM 675 O O . TYR A 1 88 ? -8.354 -1.174 12.803 1.00 91.56 88 TYR A O 1
ATOM 683 N N . SER A 1 89 ? -8.016 0.328 14.428 1.00 90.31 89 SER A N 1
ATOM 684 C CA . SER A 1 89 ? -7.568 1.388 13.510 1.00 90.31 89 SER A CA 1
ATOM 685 C C . SER A 1 89 ? -6.295 1.015 12.731 1.00 90.31 89 SER A C 1
ATOM 687 O O . SER A 1 89 ? -6.185 1.288 11.528 1.00 90.31 89 SER A O 1
ATOM 689 N N . ASP A 1 90 ? -5.356 0.323 13.380 1.00 91.75 90 ASP A N 1
ATOM 690 C CA . ASP A 1 90 ? -4.140 -0.179 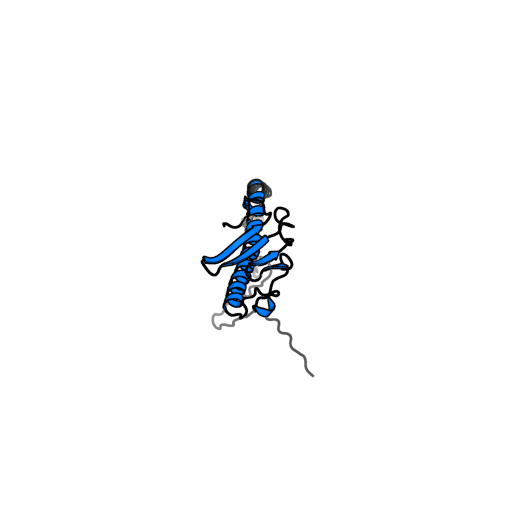12.742 1.00 91.75 90 ASP A CA 1
ATOM 691 C C . ASP A 1 90 ? -4.450 -1.269 11.714 1.00 91.75 90 ASP A C 1
ATOM 693 O O . ASP A 1 90 ? -3.842 -1.300 10.640 1.00 91.75 90 ASP A O 1
ATOM 697 N N . PHE A 1 91 ? -5.402 -2.154 12.026 1.00 93.00 91 PHE A N 1
ATOM 698 C CA . PHE A 1 91 ? -5.826 -3.217 11.118 1.00 93.00 91 PHE A CA 1
ATOM 699 C C . PHE A 1 91 ? -6.399 -2.634 9.823 1.00 93.00 91 PHE A C 1
ATOM 701 O O . PHE A 1 91 ? -5.909 -2.954 8.742 1.00 93.00 91 PHE A O 1
ATOM 708 N N . VAL A 1 92 ? -7.337 -1.688 9.930 1.00 93.75 92 VAL A N 1
ATOM 709 C CA . VAL A 1 92 ? -7.917 -0.995 8.765 1.00 93.75 92 VAL A CA 1
ATOM 710 C C . VAL A 1 92 ? -6.838 -0.284 7.942 1.00 93.75 92 VAL A C 1
ATOM 712 O O . VAL A 1 92 ? -6.889 -0.279 6.710 1.00 93.75 92 VAL A O 1
ATOM 715 N N . THR A 1 93 ? -5.837 0.301 8.604 1.00 94.88 93 THR A N 1
ATOM 716 C CA . THR A 1 93 ? -4.704 0.951 7.932 1.00 94.88 93 THR A CA 1
ATOM 717 C C . THR A 1 93 ? -3.887 -0.049 7.110 1.00 94.88 93 THR A C 1
ATOM 719 O O . THR A 1 93 ? -3.589 0.217 5.945 1.00 94.88 93 THR A O 1
ATOM 722 N N . ARG A 1 94 ? -3.566 -1.220 7.679 1.00 93.75 94 ARG A N 1
ATOM 723 C CA . ARG A 1 94 ? -2.849 -2.293 6.972 1.00 93.75 94 ARG A CA 1
ATOM 724 C C . ARG A 1 94 ? -3.647 -2.822 5.792 1.00 93.75 94 ARG A C 1
ATOM 726 O O . ARG A 1 94 ? -3.070 -2.963 4.725 1.00 93.75 94 ARG A O 1
ATOM 733 N N . THR A 1 95 ? -4.950 -3.051 5.947 1.00 94.88 95 THR A N 1
ATOM 734 C CA . THR A 1 95 ? -5.803 -3.529 4.848 1.00 94.88 95 THR A CA 1
ATOM 735 C C . THR A 1 95 ? -5.754 -2.575 3.656 1.00 94.88 95 THR A C 1
ATOM 737 O O . THR A 1 95 ? -5.509 -3.005 2.534 1.00 94.88 95 THR A O 1
ATOM 740 N N . LYS A 1 96 ? -5.885 -1.263 3.896 1.00 94.62 96 LYS A N 1
ATOM 741 C CA . LYS A 1 96 ? -5.795 -0.261 2.823 1.00 94.62 96 LYS A CA 1
ATOM 742 C C . LYS A 1 96 ? -4.412 -0.207 2.171 1.00 94.62 96 LYS A C 1
ATOM 744 O O . LYS A 1 96 ? -4.323 -0.003 0.967 1.00 94.62 96 LYS A O 1
ATOM 749 N N . LEU A 1 97 ? -3.339 -0.380 2.942 1.00 95.12 97 LEU A N 1
ATOM 750 C CA . LEU A 1 97 ? -1.984 -0.466 2.391 1.00 95.12 97 LEU A CA 1
ATOM 751 C C . LEU A 1 97 ? -1.776 -1.732 1.561 1.00 95.12 97 LEU A C 1
ATOM 753 O O . LEU A 1 97 ? -1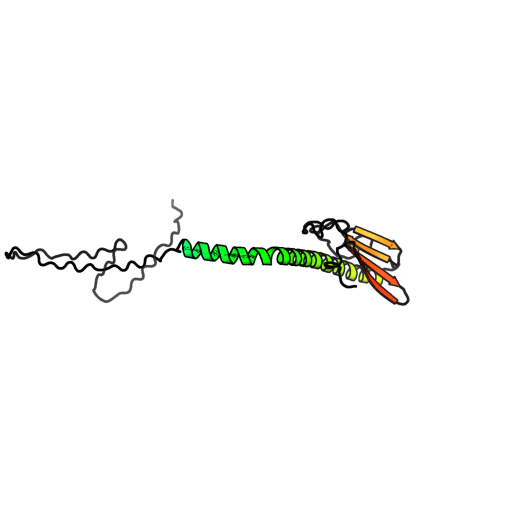.170 -1.656 0.497 1.00 95.12 97 LEU A O 1
ATOM 757 N N . CYS A 1 98 ? -2.295 -2.871 2.016 1.00 94.75 98 CYS A N 1
ATOM 758 C CA . CYS A 1 98 ? -2.254 -4.121 1.268 1.00 94.75 98 CYS A CA 1
ATOM 759 C C . CYS A 1 98 ? -2.941 -3.975 -0.092 1.00 94.75 98 CYS A C 1
ATOM 761 O O . CYS A 1 98 ? -2.383 -4.442 -1.078 1.00 94.75 98 CYS A O 1
ATOM 763 N N . ASP A 1 99 ? -4.072 -3.266 -0.178 1.00 95.06 99 ASP A N 1
ATOM 764 C CA . ASP A 1 99 ? -4.706 -2.975 -1.470 1.00 95.06 99 ASP A CA 1
ATOM 765 C C . ASP A 1 99 ? -3.745 -2.244 -2.422 1.00 95.06 99 ASP A C 1
ATOM 767 O O . ASP A 1 99 ? -3.618 -2.625 -3.584 1.00 95.06 99 ASP A O 1
ATOM 771 N N . ILE A 1 100 ? -3.052 -1.205 -1.935 1.00 95.31 100 ILE A N 1
ATOM 772 C CA . ILE A 1 100 ? -2.107 -0.415 -2.743 1.00 95.31 100 ILE A CA 1
ATOM 773 C C . ILE A 1 100 ? -0.924 -1.282 -3.177 1.00 95.31 100 ILE A C 1
ATOM 775 O O . ILE A 1 100 ? -0.541 -1.253 -4.341 1.00 95.31 100 ILE A O 1
ATOM 779 N N . ILE A 1 101 ? -0.367 -2.068 -2.255 1.00 95.06 101 ILE A N 1
ATOM 780 C CA . ILE A 1 101 ? 0.745 -2.987 -2.521 1.00 95.06 101 ILE A CA 1
ATOM 781 C C . ILE A 1 101 ? 0.350 -3.990 -3.606 1.00 95.06 101 ILE A C 1
ATOM 783 O O . ILE A 1 101 ? 1.072 -4.135 -4.581 1.00 95.06 101 ILE A O 1
ATOM 787 N N . VAL A 1 102 ? -0.825 -4.614 -3.501 1.00 94.69 102 VAL A N 1
ATOM 788 C CA . VAL A 1 102 ? -1.320 -5.569 -4.506 1.00 94.69 102 VAL A CA 1
ATOM 789 C C . VAL A 1 102 ? -1.531 -4.895 -5.864 1.00 94.69 102 VAL A C 1
ATOM 791 O O . VAL A 1 102 ? -1.240 -5.494 -6.897 1.00 94.69 102 VAL A O 1
ATOM 794 N N . MET A 1 103 ? -2.021 -3.653 -5.895 1.00 94.44 103 MET A N 1
ATOM 795 C CA . MET A 1 103 ? -2.139 -2.893 -7.145 1.00 94.44 103 MET A CA 1
ATOM 796 C C . MET A 1 103 ? -0.766 -2.590 -7.758 1.00 94.44 103 MET A C 1
ATOM 798 O O . MET A 1 103 ? -0.589 -2.769 -8.961 1.00 94.44 103 MET A O 1
ATOM 802 N N . LEU A 1 104 ? 0.210 -2.171 -6.949 1.00 95.06 104 LEU A N 1
ATOM 803 C CA . LEU A 1 104 ? 1.578 -1.908 -7.405 1.00 95.06 104 LEU A CA 1
ATOM 804 C C . LEU A 1 104 ? 2.307 -3.181 -7.835 1.00 95.06 104 LEU A C 1
ATOM 806 O O . LEU A 1 104 ? 3.102 -3.133 -8.766 1.00 95.06 104 LEU A O 1
ATOM 810 N N . ASP A 1 105 ? 2.006 -4.320 -7.220 1.00 94.94 105 ASP A N 1
ATOM 811 C CA . ASP A 1 105 ? 2.558 -5.615 -7.613 1.00 94.94 105 ASP A CA 1
ATOM 812 C C . ASP A 1 105 ? 2.074 -6.022 -8.998 1.00 94.94 105 ASP A C 1
ATOM 814 O O . ASP A 1 105 ? 2.882 -6.431 -9.826 1.00 94.94 105 ASP A O 1
ATOM 818 N N . LYS A 1 106 ? 0.781 -5.826 -9.283 1.00 94.62 106 LYS A N 1
ATOM 819 C CA . LYS A 1 106 ? 0.221 -6.042 -10.624 1.00 94.62 106 LYS A CA 1
ATOM 820 C C . LYS A 1 106 ? 0.885 -5.146 -11.662 1.00 94.62 106 LYS A C 1
ATOM 822 O O . LYS A 1 106 ? 1.269 -5.635 -12.720 1.00 94.62 106 LYS A O 1
ATOM 827 N N . VAL A 1 107 ? 1.044 -3.858 -11.341 1.00 94.94 107 VAL A N 1
ATOM 828 C CA . VAL A 1 107 ? 1.784 -2.915 -12.193 1.00 94.94 107 VAL A CA 1
ATOM 829 C C . VAL A 1 107 ? 3.196 -3.430 -12.426 1.00 94.94 107 VAL A C 1
ATOM 831 O O . VAL A 1 107 ? 3.635 -3.502 -13.566 1.00 94.94 107 VAL A O 1
ATOM 834 N N . GLY A 1 108 ? 3.885 -3.843 -11.365 1.00 93.88 108 GLY A N 1
ATOM 835 C CA . GLY A 1 108 ? 5.257 -4.296 -11.460 1.00 93.88 108 GLY A CA 1
ATOM 836 C C . GLY A 1 108 ? 5.429 -5.522 -12.354 1.00 93.88 108 GLY A C 1
ATOM 837 O O . GLY A 1 108 ? 6.301 -5.519 -13.216 1.00 93.88 108 GLY A O 1
ATOM 838 N N . THR A 1 109 ? 4.571 -6.533 -12.207 1.00 94.50 109 THR A N 1
ATOM 839 C CA . THR A 1 109 ? 4.599 -7.729 -13.060 1.00 94.50 109 THR A CA 1
ATOM 840 C C . THR A 1 109 ? 4.369 -7.379 -14.527 1.00 94.50 109 THR A C 1
ATOM 842 O O . THR A 1 109 ? 5.176 -7.746 -15.378 1.00 94.50 109 THR A O 1
ATOM 845 N N . ALA A 1 110 ? 3.336 -6.606 -14.843 1.00 94.50 110 ALA A N 1
ATOM 846 C CA . ALA A 1 110 ? 3.046 -6.318 -16.242 1.00 94.50 110 ALA A CA 1
ATOM 847 C C . ALA A 1 110 ? 4.072 -5.359 -16.871 1.00 94.50 110 ALA A C 1
ATOM 849 O O . ALA A 1 110 ? 4.397 -5.476 -18.049 1.00 94.50 110 ALA A O 1
ATOM 850 N N . VAL A 1 111 ? 4.663 -4.460 -16.080 1.00 94.25 111 VAL A N 1
ATOM 851 C CA . VAL A 1 111 ? 5.811 -3.654 -16.510 1.00 94.25 111 VAL A CA 1
ATOM 852 C C . VAL A 1 111 ? 7.020 -4.543 -16.821 1.00 94.25 111 VAL A C 1
ATOM 854 O O . VAL A 1 111 ? 7.680 -4.325 -17.836 1.00 94.25 111 VAL A O 1
ATOM 857 N N . THR A 1 112 ? 7.315 -5.548 -15.986 1.00 94.25 112 THR A N 1
ATOM 858 C CA . THR A 1 112 ? 8.411 -6.491 -16.272 1.00 94.25 112 THR A CA 1
ATOM 859 C C . THR A 1 112 ? 8.152 -7.318 -17.526 1.00 94.25 112 THR A C 1
ATOM 861 O O . THR A 1 112 ? 9.083 -7.551 -18.294 1.00 94.25 112 THR A O 1
ATOM 864 N N . GLU A 1 113 ? 6.903 -7.725 -17.763 1.00 93.31 113 GLU A N 1
ATOM 865 C CA . GLU A 1 113 ? 6.501 -8.438 -18.977 1.00 93.31 113 GLU A CA 1
ATOM 866 C C . GLU A 1 113 ? 6.663 -7.550 -20.213 1.00 93.31 113 GLU A C 1
ATOM 868 O O . GLU A 1 113 ? 7.316 -7.953 -21.173 1.00 93.31 113 GLU A O 1
ATOM 873 N N . TYR A 1 114 ? 6.160 -6.313 -20.164 1.00 93.50 114 TYR A N 1
ATOM 874 C CA . TYR A 1 114 ? 6.321 -5.341 -21.244 1.00 93.50 114 TYR A CA 1
ATOM 875 C C . TYR A 1 114 ? 7.800 -5.104 -21.569 1.00 93.50 114 TYR A C 1
ATOM 877 O O . TYR A 1 114 ? 8.209 -5.212 -22.722 1.00 93.50 114 TYR A O 1
ATOM 885 N N . HIS A 1 115 ? 8.622 -4.840 -20.550 1.00 93.44 115 HIS A N 1
ATOM 886 C CA . HIS A 1 115 ? 10.054 -4.605 -20.726 1.00 93.44 115 HIS A CA 1
ATOM 887 C C . HIS A 1 115 ? 10.783 -5.833 -21.304 1.00 93.44 115 HIS A C 1
ATOM 889 O O . HIS A 1 115 ? 11.760 -5.687 -22.033 1.00 93.44 115 HIS A O 1
ATOM 895 N N . ALA A 1 116 ? 10.326 -7.053 -21.000 1.00 92.44 116 ALA A N 1
ATOM 896 C CA . ALA A 1 116 ? 10.904 -8.278 -21.552 1.00 92.44 116 ALA A CA 1
ATOM 897 C C . ALA A 1 116 ? 10.546 -8.514 -23.029 1.00 92.44 116 ALA A C 1
ATOM 899 O O . ALA A 1 116 ? 11.317 -9.170 -23.726 1.00 92.44 116 ALA A O 1
ATOM 900 N N . LEU A 1 117 ? 9.391 -8.016 -23.480 1.00 92.00 117 LEU A N 1
ATOM 901 C CA . LEU A 1 117 ? 8.876 -8.202 -24.840 1.00 92.00 117 LEU A CA 1
ATOM 902 C C . LEU A 1 117 ? 9.237 -7.053 -25.794 1.00 92.00 117 LEU A C 1
ATOM 904 O O . LEU A 1 117 ? 9.137 -7.221 -27.006 1.00 92.00 117 LEU A O 1
ATOM 908 N N . CYS A 1 118 ? 9.599 -5.884 -25.264 1.00 88.38 118 CYS A N 1
ATOM 909 C CA . CYS A 1 118 ? 9.878 -4.695 -26.060 1.00 88.38 118 CYS A CA 1
ATOM 910 C C . CYS A 1 118 ? 11.335 -4.666 -26.555 1.00 88.38 118 CYS A C 1
ATOM 912 O O . CYS A 1 118 ? 12.268 -4.825 -25.767 1.00 88.38 118 CYS A O 1
ATOM 914 N N . ASP A 1 119 ? 11.508 -4.397 -27.852 1.00 88.25 119 ASP A N 1
ATOM 915 C CA . ASP A 1 119 ? 12.789 -4.099 -28.492 1.00 88.25 119 ASP A CA 1
ATOM 916 C C . ASP A 1 119 ? 12.707 -2.698 -29.140 1.00 88.25 119 ASP A C 1
ATOM 918 O O . ASP A 1 119 ? 11.907 -2.511 -30.063 1.00 88.25 119 ASP A O 1
ATOM 922 N N . PRO A 1 120 ? 13.500 -1.698 -28.702 1.00 86.81 120 PRO A N 1
ATOM 923 C CA . PRO A 1 120 ? 14.508 -1.748 -27.640 1.00 86.81 120 PRO A CA 1
ATOM 924 C C . PRO A 1 120 ? 13.904 -1.875 -26.231 1.00 86.81 120 PRO A C 1
ATOM 926 O O . PRO A 1 120 ? 12.781 -1.448 -25.973 1.00 86.81 120 PRO A O 1
ATOM 929 N N . LYS A 1 121 ? 14.685 -2.437 -25.300 1.00 88.00 121 LYS A N 1
ATOM 930 C CA . LYS A 1 121 ? 14.285 -2.613 -23.898 1.00 88.00 121 LYS A CA 1
ATOM 931 C C . LYS A 1 121 ? 14.108 -1.261 -23.224 1.00 88.00 121 LYS A C 1
ATOM 933 O O . LYS A 1 121 ? 15.076 -0.553 -22.959 1.00 88.00 121 LYS A O 1
ATOM 938 N N . THR A 1 122 ? 12.865 -0.885 -22.964 1.00 90.88 122 THR A N 1
ATOM 939 C CA . THR A 1 122 ? 12.538 0.382 -22.311 1.00 90.88 122 THR A CA 1
ATOM 940 C C . THR A 1 122 ? 11.347 0.185 -21.387 1.00 90.88 122 THR A C 1
ATOM 942 O O . THR A 1 122 ? 10.386 -0.514 -21.716 1.00 90.88 122 THR A O 1
ATOM 945 N N . PHE A 1 123 ? 11.420 0.783 -20.199 1.00 92.88 123 PHE A N 1
ATOM 946 C CA . PHE A 1 123 ? 10.304 0.786 -19.263 1.00 92.88 123 PHE A CA 1
ATOM 947 C C . PHE A 1 123 ? 9.168 1.678 -19.793 1.00 92.88 123 PHE A C 1
ATOM 949 O O . PHE A 1 123 ? 9.430 2.753 -20.325 1.00 92.88 123 PHE A O 1
ATOM 956 N N . PRO A 1 124 ? 7.899 1.260 -19.667 1.00 92.38 124 PRO A N 1
ATOM 957 C CA . PRO A 1 124 ? 6.770 2.024 -20.178 1.00 92.38 124 PRO A CA 1
ATOM 958 C C . PRO A 1 124 ? 6.561 3.305 -19.357 1.00 92.38 124 PRO A C 1
ATOM 960 O O . PRO A 1 124 ? 6.528 3.268 -18.123 1.00 92.38 124 PRO A O 1
ATOM 963 N N . ASP A 1 125 ? 6.377 4.435 -20.045 1.00 89.25 125 ASP A N 1
ATOM 964 C CA . ASP A 1 125 ? 6.096 5.750 -19.437 1.00 89.25 125 ASP A CA 1
ATOM 965 C C . ASP A 1 125 ? 4.632 5.910 -18.999 1.00 89.25 125 ASP A C 1
ATOM 967 O O . ASP A 1 125 ? 4.279 6.814 -18.240 1.00 89.25 125 ASP A O 1
ATOM 971 N N . ASN A 1 126 ? 3.750 5.036 -19.484 1.00 86.44 126 ASN A N 1
ATOM 972 C CA . ASN A 1 126 ? 2.332 5.046 -19.158 1.00 86.44 126 ASN A CA 1
ATOM 973 C C . ASN A 1 126 ? 1.797 3.614 -19.000 1.00 86.44 126 ASN A C 1
ATOM 975 O O . ASN A 1 126 ? 2.311 2.673 -19.599 1.00 86.44 126 ASN A O 1
ATOM 979 N N . LEU A 1 127 ? 0.745 3.445 -18.192 1.00 86.56 127 LEU A N 1
ATOM 980 C CA . LEU A 1 127 ? 0.152 2.121 -17.961 1.00 86.56 127 LEU A CA 1
ATOM 981 C C . LEU A 1 127 ? -0.769 1.637 -19.087 1.00 86.56 127 LEU A C 1
ATOM 983 O O . LEU A 1 127 ? -1.053 0.442 -19.159 1.00 86.56 127 LEU A O 1
ATOM 987 N N . ASN A 1 128 ? -1.214 2.528 -19.976 1.00 87.62 128 ASN A N 1
ATOM 988 C CA . ASN A 1 128 ? -2.095 2.155 -21.085 1.00 87.62 128 ASN A CA 1
ATOM 989 C C . ASN A 1 128 ? -1.397 1.187 -22.050 1.00 87.62 128 ASN A C 1
ATOM 991 O O . ASN A 1 128 ? -2.034 0.273 -22.561 1.00 87.62 128 ASN A O 1
ATOM 995 N N . LEU A 1 129 ? -0.082 1.346 -22.240 1.00 86.19 129 LEU A N 1
ATOM 996 C CA . LEU A 1 129 ? 0.751 0.436 -23.035 1.00 86.19 129 LEU A CA 1
ATOM 997 C C . LEU A 1 129 ? 0.833 -0.981 -22.452 1.00 86.19 129 LEU A C 1
ATOM 999 O O . LEU A 1 129 ? 1.088 -1.935 -23.177 1.00 86.19 129 LEU A O 1
ATOM 1003 N N . VAL A 1 130 ? 0.605 -1.113 -21.147 1.00 89.56 130 VAL A N 1
ATOM 1004 C CA . VAL A 1 130 ? 0.713 -2.367 -20.392 1.00 89.56 130 VAL A CA 1
ATOM 1005 C C . VAL A 1 130 ? -0.670 -3.000 -20.154 1.00 89.56 130 VAL A C 1
ATOM 1007 O O . VAL A 1 130 ? -0.780 -4.095 -19.612 1.00 89.56 130 VAL A O 1
ATOM 1010 N N . GLY A 1 131 ? -1.753 -2.327 -20.558 1.00 88.88 131 GLY A N 1
ATOM 1011 C CA . GLY A 1 131 ? -3.119 -2.824 -20.378 1.00 88.88 131 GLY A CA 1
ATOM 1012 C C . GLY A 1 131 ? -3.584 -2.857 -18.919 1.00 88.88 131 GLY A C 1
ATOM 1013 O O . GLY A 1 131 ? -4.483 -3.626 -18.581 1.00 88.88 131 GLY A O 1
ATOM 1014 N N . ILE A 1 132 ? -2.986 -2.041 -18.042 1.00 90.31 132 ILE A N 1
ATOM 1015 C CA . ILE A 1 132 ? -3.402 -1.921 -16.639 1.00 90.31 132 ILE A CA 1
ATOM 1016 C C . ILE A 1 132 ? -4.093 -0.587 -16.403 1.00 90.31 132 ILE A C 1
ATOM 1018 O O . ILE A 1 132 ? -3.546 0.479 -16.675 1.00 90.31 132 ILE A O 1
ATOM 1022 N N . GLU A 1 133 ? -5.258 -0.647 -15.767 1.00 89.88 133 GLU A N 1
ATOM 1023 C CA . GLU A 1 133 ? -5.939 0.535 -15.257 1.00 89.88 133 GLU A CA 1
ATOM 1024 C C . GLU A 1 133 ? -5.605 0.767 -13.781 1.00 89.88 133 GLU A C 1
ATOM 1026 O O . GLU A 1 133 ? -5.782 -0.104 -12.923 1.00 89.88 133 GLU A O 1
ATOM 1031 N N . TRP A 1 134 ? -5.137 1.974 -13.464 1.00 90.75 134 TRP A N 1
ATOM 1032 C CA . TRP A 1 134 ? -4.875 2.379 -12.088 1.00 90.75 134 TRP A CA 1
ATOM 1033 C C . TRP A 1 134 ? -6.099 3.043 -11.453 1.00 90.75 134 TRP A C 1
ATOM 1035 O O . TRP A 1 134 ? -6.630 4.032 -11.960 1.00 90.75 134 TRP A O 1
ATOM 1045 N N . SER A 1 135 ? -6.502 2.564 -10.274 1.00 90.44 135 SER A N 1
ATOM 1046 C CA . SER A 1 135 ? -7.568 3.198 -9.497 1.00 90.44 135 SER A CA 1
ATOM 1047 C C . SER A 1 135 ? -7.056 4.417 -8.727 1.00 90.44 135 SER A C 1
ATOM 1049 O O . SER A 1 135 ? -6.199 4.308 -7.852 1.00 90.44 135 SER A O 1
ATOM 1051 N N . SER A 1 136 ? -7.670 5.583 -8.939 1.00 91.31 136 SER A N 1
ATOM 1052 C CA . SER A 1 136 ? -7.324 6.822 -8.223 1.00 91.31 136 SER A CA 1
ATOM 1053 C C . SER A 1 136 ? -7.746 6.850 -6.740 1.00 91.31 136 SER A C 1
ATOM 1055 O O . SER A 1 136 ? -7.488 7.846 -6.049 1.00 91.31 136 SER A O 1
ATOM 1057 N N . LYS A 1 137 ? -8.342 5.756 -6.225 1.00 93.44 137 LYS A N 1
ATOM 1058 C CA . LYS A 1 137 ? -8.880 5.599 -4.858 1.00 93.44 137 LYS A CA 1
ATOM 1059 C C . LYS A 1 137 ? -7.896 6.020 -3.768 1.00 93.44 137 LYS A C 1
ATOM 1061 O O . LYS A 1 137 ? -8.295 6.687 -2.814 1.00 93.44 137 LYS A O 1
ATOM 1066 N N . TYR A 1 138 ? -6.631 5.624 -3.904 1.00 93.25 138 TYR A N 1
ATOM 1067 C CA . TYR A 1 138 ? -5.586 5.878 -2.909 1.00 93.25 138 TYR A CA 1
ATOM 1068 C C . TYR A 1 138 ? -4.572 6.937 -3.347 1.00 93.25 138 TYR A C 1
ATOM 1070 O O . TYR A 1 138 ? -3.660 7.254 -2.597 1.00 93.25 138 TYR A O 1
ATOM 1078 N N . GLY A 1 139 ? -4.735 7.533 -4.526 1.00 93.50 139 GLY A N 1
ATOM 1079 C CA . GLY A 1 139 ? -3.758 8.450 -5.108 1.00 93.50 139 GLY A CA 1
ATOM 1080 C C . GLY A 1 139 ? -3.649 8.253 -6.612 1.00 93.50 139 GLY A C 1
ATOM 1081 O O . GLY A 1 139 ? -4.059 7.221 -7.137 1.00 93.50 139 GLY A O 1
ATOM 1082 N N . SER A 1 140 ? -3.141 9.265 -7.304 1.00 92.62 140 SER A N 1
ATOM 1083 C CA . SER A 1 140 ? -2.760 9.112 -8.707 1.00 92.62 140 SER A CA 1
ATOM 1084 C C . SER A 1 140 ? -1.446 8.342 -8.777 1.00 92.62 140 SER A C 1
ATOM 1086 O O . SER A 1 140 ? -0.573 8.566 -7.934 1.00 92.62 140 SER A O 1
ATOM 1088 N N . LEU A 1 141 ? -1.323 7.455 -9.762 1.00 92.62 141 LEU A N 1
ATOM 1089 C CA . LEU A 1 141 ? -0.051 6.820 -10.062 1.00 92.62 141 LEU A CA 1
ATOM 1090 C C . LEU A 1 141 ? 0.935 7.869 -10.576 1.00 92.62 141 LEU A C 1
ATOM 1092 O O . LEU A 1 141 ? 0.578 8.744 -11.364 1.00 92.62 141 LEU A O 1
ATOM 1096 N N . GLU A 1 142 ? 2.172 7.741 -10.140 1.00 93.56 142 GLU A N 1
ATOM 1097 C CA . GLU A 1 142 ? 3.323 8.446 -10.663 1.00 93.56 142 GLU A CA 1
ATOM 1098 C C . GLU A 1 142 ? 4.297 7.420 -11.246 1.00 93.56 142 GLU A C 1
ATOM 1100 O O . GLU A 1 142 ? 4.574 6.385 -10.629 1.00 93.56 142 GLU A O 1
ATOM 1105 N N . VAL A 1 143 ? 4.776 7.720 -12.451 1.00 93.31 143 VAL A N 1
ATOM 1106 C CA . VAL A 1 143 ? 5.774 6.937 -13.176 1.00 93.31 143 VAL A CA 1
ATOM 1107 C C . VAL A 1 143 ? 7.047 7.764 -13.219 1.00 93.31 143 VAL A C 1
ATOM 1109 O O . VAL A 1 143 ? 7.019 8.930 -13.609 1.00 93.31 143 VAL A O 1
ATOM 1112 N N . ILE A 1 144 ? 8.147 7.170 -12.775 1.00 91.69 144 ILE A N 1
ATOM 1113 C CA . ILE A 1 144 ? 9.468 7.786 -12.756 1.00 91.69 144 ILE A CA 1
ATOM 1114 C C . ILE A 1 144 ? 10.423 6.773 -13.377 1.00 91.69 144 ILE A C 1
ATOM 1116 O O . ILE A 1 144 ? 10.940 5.882 -12.702 1.00 91.69 144 ILE A O 1
ATOM 1120 N N . ASN A 1 145 ? 10.641 6.905 -14.679 1.00 87.12 145 ASN A N 1
ATOM 1121 C CA . ASN A 1 145 ? 11.646 6.122 -15.381 1.00 87.12 145 ASN A CA 1
ATOM 1122 C C . ASN A 1 145 ? 12.979 6.851 -15.239 1.00 87.12 145 ASN A C 1
ATOM 1124 O O . ASN A 1 145 ? 13.118 7.999 -15.657 1.00 87.12 145 ASN A O 1
ATOM 1128 N N . VAL A 1 146 ? 13.924 6.216 -14.543 1.00 79.25 146 VAL A N 1
ATOM 1129 C CA . VAL A 1 146 ? 15.223 6.828 -14.234 1.00 79.25 146 VAL A CA 1
ATOM 1130 C C . VAL A 1 146 ? 16.159 6.633 -15.417 1.00 79.25 146 VAL A C 1
ATOM 1132 O O . VAL A 1 146 ? 16.789 7.588 -15.851 1.00 79.25 146 VAL A O 1
ATOM 1135 N N . ASN A 1 147 ? 16.209 5.405 -15.939 1.00 83.69 147 ASN A N 1
ATOM 1136 C CA . ASN A 1 147 ? 17.037 4.967 -17.060 1.00 83.69 147 ASN A CA 1
ATOM 1137 C C . ASN A 1 147 ? 16.320 3.824 -17.808 1.00 83.69 147 ASN A C 1
ATOM 1139 O O . ASN A 1 147 ? 15.312 3.305 -17.334 1.00 83.69 147 ASN A O 1
ATOM 1143 N N . GLU A 1 148 ? 16.907 3.332 -18.903 1.00 85.06 148 GLU A N 1
ATOM 1144 C CA . GLU A 1 148 ? 16.436 2.124 -19.613 1.00 85.06 148 GLU A CA 1
ATOM 1145 C C . GLU A 1 148 ? 16.429 0.862 -18.726 1.00 85.06 148 GLU A C 1
ATOM 1147 O O . GLU A 1 148 ? 15.658 -0.058 -18.966 1.00 85.06 148 GLU A O 1
ATOM 1152 N N . SER A 1 149 ? 17.245 0.836 -17.665 1.00 89.19 149 SER A N 1
ATOM 1153 C CA . SER A 1 149 ? 17.378 -0.302 -16.740 1.00 89.19 149 SER A CA 1
ATOM 1154 C C . SER A 1 149 ? 16.586 -0.158 -15.436 1.00 89.19 149 SER A C 1
ATOM 1156 O O . SER A 1 149 ? 16.577 -1.095 -14.638 1.00 89.19 149 SER A O 1
ATOM 1158 N N . GLU A 1 150 ? 15.951 0.991 -15.176 1.00 92.94 150 GLU A N 1
ATOM 1159 C CA . GLU A 1 150 ? 15.262 1.261 -13.907 1.00 92.94 150 GLU A CA 1
ATOM 1160 C C . GLU A 1 150 ? 13.935 2.003 -14.104 1.00 92.94 150 GLU A C 1
ATOM 1162 O O . GLU A 1 150 ? 13.914 3.186 -14.457 1.00 92.94 150 GLU A O 1
ATOM 1167 N N . GLY A 1 151 ? 12.836 1.321 -13.776 1.00 93.88 151 GLY A N 1
ATOM 1168 C CA . GLY A 1 151 ? 11.490 1.887 -13.731 1.00 93.88 151 GLY A CA 1
ATOM 1169 C C . GLY A 1 151 ? 10.965 1.965 -12.298 1.00 93.88 151 GLY A C 1
ATOM 1170 O O . GLY A 1 151 ? 11.053 0.999 -11.534 1.00 93.88 151 GLY A O 1
ATOM 1171 N N . VAL A 1 152 ? 10.410 3.113 -11.910 1.00 95.00 152 VAL A N 1
ATOM 1172 C CA . VAL A 1 152 ? 9.807 3.324 -10.588 1.00 95.00 152 VAL A CA 1
ATOM 1173 C C . VAL A 1 152 ? 8.344 3.719 -10.750 1.00 95.00 152 VAL A C 1
ATOM 1175 O O . VAL A 1 152 ? 8.016 4.690 -11.426 1.00 95.00 152 VAL A O 1
ATOM 1178 N N . TYR A 1 153 ? 7.462 2.980 -10.084 1.00 95.12 153 TYR A N 1
ATOM 1179 C CA . TYR A 1 153 ? 6.012 3.141 -10.184 1.00 95.12 153 TYR A CA 1
ATOM 1180 C C . TYR A 1 153 ? 5.424 3.244 -8.789 1.00 95.12 153 TYR A C 1
ATOM 1182 O O . TYR A 1 153 ? 5.790 2.481 -7.896 1.00 95.12 153 TYR A O 1
ATOM 1190 N N . GLY A 1 154 ? 4.514 4.179 -8.555 1.00 95.25 154 GLY A N 1
ATOM 1191 C CA . GLY A 1 154 ? 3.997 4.342 -7.205 1.00 95.25 154 GLY A CA 1
ATOM 1192 C C . GLY A 1 154 ? 3.024 5.476 -7.018 1.00 95.25 154 GLY A C 1
ATOM 1193 O O . GLY A 1 154 ? 2.476 6.034 -7.960 1.00 95.25 154 GLY A O 1
ATOM 1194 N N . VAL A 1 155 ? 2.812 5.810 -5.754 1.00 95.62 155 VAL A N 1
ATOM 1195 C CA . VAL A 1 155 ? 1.934 6.889 -5.322 1.00 95.62 155 VAL A CA 1
ATOM 1196 C C . VAL A 1 155 ? 2.730 7.831 -4.434 1.00 95.62 155 VAL A C 1
ATOM 1198 O O . VAL A 1 155 ? 3.195 7.434 -3.367 1.00 95.62 155 VAL A O 1
ATOM 1201 N N . ARG A 1 156 ? 2.818 9.104 -4.830 1.00 94.44 156 ARG A N 1
ATOM 1202 C CA . ARG A 1 156 ? 3.510 10.146 -4.051 1.00 94.44 156 ARG A CA 1
ATOM 1203 C C . ARG A 1 156 ? 2.789 10.566 -2.784 1.00 94.44 156 ARG A C 1
ATOM 1205 O O . ARG A 1 156 ? 3.403 10.965 -1.805 1.00 94.44 156 ARG A O 1
ATOM 1212 N N . ARG A 1 157 ? 1.460 10.599 -2.845 1.00 94.62 157 ARG A N 1
ATOM 1213 C CA . ARG A 1 157 ? 0.613 11.041 -1.738 1.00 94.62 157 ARG A CA 1
ATOM 1214 C C . ARG A 1 157 ? -0.543 10.085 -1.593 1.00 94.62 157 ARG A C 1
ATOM 1216 O O . ARG A 1 157 ? -1.527 10.189 -2.328 1.00 94.62 157 ARG A O 1
ATOM 1223 N N . ILE A 1 158 ? -0.422 9.180 -0.630 1.00 95.56 158 ILE A N 1
ATOM 1224 C CA . ILE A 1 158 ? -1.499 8.256 -0.310 1.00 95.56 158 ILE A CA 1
ATOM 1225 C C . ILE A 1 158 ? -2.681 9.048 0.266 1.00 95.56 158 ILE A C 1
ATOM 1227 O O . ILE A 1 158 ? -2.552 9.829 1.213 1.00 95.56 158 ILE A O 1
ATOM 1231 N N . ARG A 1 159 ? -3.854 8.848 -0.328 1.00 94.25 159 ARG A N 1
ATOM 1232 C CA . ARG A 1 159 ? -5.141 9.439 0.055 1.00 94.25 159 ARG A CA 1
ATOM 1233 C C . ARG A 1 159 ? -6.091 8.347 0.537 1.00 94.25 159 ARG A C 1
ATOM 1235 O O . ARG A 1 159 ? -5.824 7.162 0.386 1.00 94.25 159 ARG A O 1
ATOM 1242 N N . ASN A 1 160 ? -7.225 8.759 1.105 1.00 93.88 160 ASN A N 1
ATOM 1243 C CA . ASN A 1 160 ? -8.284 7.850 1.565 1.00 93.88 160 ASN A CA 1
ATOM 1244 C C . ASN A 1 160 ? -7.825 6.806 2.614 1.00 93.88 160 ASN A C 1
ATOM 1246 O O . ASN A 1 160 ? -8.425 5.740 2.785 1.00 93.88 160 ASN A O 1
ATOM 1250 N N . THR A 1 161 ? -6.768 7.119 3.358 1.00 93.75 161 THR A N 1
ATOM 1251 C CA . THR A 1 161 ? -6.214 6.309 4.447 1.00 93.75 161 THR A CA 1
ATOM 1252 C C . THR A 1 161 ? -6.253 7.078 5.771 1.00 93.75 161 THR A C 1
ATOM 1254 O O . THR A 1 161 ? -6.365 8.310 5.767 1.00 93.75 161 THR A O 1
ATOM 1257 N N . PRO A 1 162 ? -6.201 6.370 6.915 1.00 92.25 162 PRO A N 1
ATOM 1258 C CA . PRO A 1 162 ? -6.006 6.990 8.223 1.00 92.25 162 PRO A CA 1
ATOM 1259 C C . PRO A 1 162 ? -4.752 7.872 8.261 1.00 92.25 162 PRO A C 1
ATOM 1261 O O . PRO A 1 162 ? -3.802 7.663 7.502 1.00 92.25 162 PRO A O 1
ATOM 1264 N N . THR A 1 163 ? -4.745 8.863 9.154 1.00 90.69 163 THR A N 1
ATOM 1265 C CA . THR A 1 163 ? -3.701 9.901 9.239 1.00 90.69 163 THR A CA 1
ATOM 1266 C C . THR A 1 163 ? -2.290 9.348 9.422 1.00 90.69 163 THR A C 1
ATOM 1268 O O . THR A 1 163 ? -1.356 9.975 8.946 1.00 90.69 163 THR A O 1
ATOM 1271 N N . SER A 1 164 ? -2.132 8.160 10.014 1.00 91.12 164 SER A N 1
ATOM 1272 C CA . SER A 1 164 ? -0.835 7.492 10.209 1.00 91.12 164 SER A CA 1
ATOM 1273 C C . SER A 1 164 ? -0.087 7.150 8.914 1.00 91.12 164 SER A C 1
ATOM 1275 O O . SER A 1 164 ? 1.111 6.896 8.949 1.00 91.12 164 SER A O 1
ATOM 1277 N N . VAL A 1 165 ? -0.801 7.061 7.790 1.00 94.69 165 VAL A N 1
ATOM 1278 C CA . VAL A 1 165 ? -0.273 6.633 6.479 1.00 94.69 165 VAL A CA 1
ATOM 1279 C C . VAL A 1 165 ? -0.615 7.633 5.372 1.00 94.69 165 VAL A C 1
ATOM 1281 O O . VAL A 1 165 ? -0.031 7.618 4.290 1.00 94.69 165 VAL A O 1
ATOM 1284 N N . LYS A 1 166 ? -1.576 8.522 5.616 1.00 94.62 166 LYS A N 1
ATOM 1285 C CA . LYS A 1 166 ? -1.967 9.563 4.671 1.00 94.62 166 LYS A CA 1
ATOM 1286 C C . LYS A 1 166 ? -0.780 10.476 4.351 1.00 94.62 166 LYS A C 1
ATOM 1288 O O . LYS A 1 166 ? -0.008 10.825 5.232 1.00 94.62 166 LYS A O 1
ATOM 1293 N N . ASN A 1 167 ? -0.689 10.910 3.096 1.00 95.12 167 ASN A N 1
ATOM 1294 C CA . ASN A 1 167 ? 0.354 11.790 2.555 1.00 95.12 167 ASN A CA 1
ATOM 1295 C C . ASN A 1 167 ? 1.778 11.216 2.520 1.00 95.12 167 ASN A C 1
ATOM 1297 O O . ASN A 1 167 ? 2.658 11.902 2.006 1.00 95.12 167 ASN A O 1
ATOM 1301 N N . HIS A 1 168 ? 1.989 9.985 2.981 1.00 94.75 168 HIS A N 1
ATOM 1302 C CA . HIS A 1 168 ? 3.217 9.241 2.723 1.00 94.75 168 HIS A CA 1
ATOM 1303 C C . HIS A 1 168 ? 3.259 8.744 1.274 1.00 94.75 168 HIS A C 1
ATOM 1305 O O . HIS A 1 168 ? 2.223 8.691 0.592 1.00 94.75 168 HIS A O 1
ATOM 1311 N N . TYR A 1 169 ? 4.453 8.381 0.815 1.00 95.00 169 TYR A N 1
ATOM 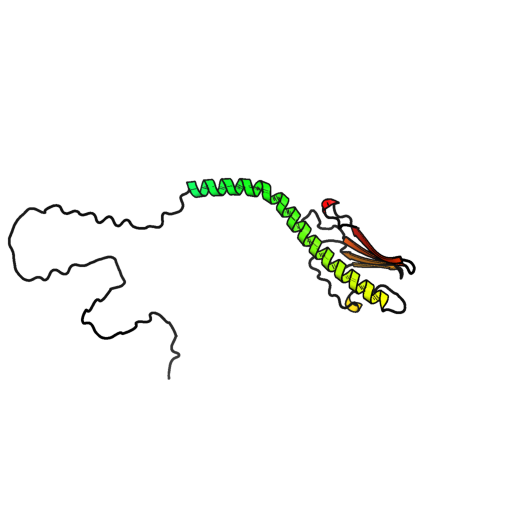1312 C CA . TYR A 1 169 ? 4.704 7.827 -0.504 1.00 95.00 169 TYR A CA 1
ATOM 1313 C C . TYR A 1 169 ? 5.040 6.337 -0.448 1.00 95.00 169 TYR A C 1
ATOM 1315 O O . TYR A 1 169 ? 5.641 5.816 0.497 1.00 95.00 169 TYR A O 1
ATOM 1323 N N . LEU A 1 170 ? 4.663 5.635 -1.509 1.00 96.00 170 LEU A N 1
ATOM 1324 C CA . LEU A 1 170 ? 4.977 4.228 -1.698 1.00 96.00 170 LEU A CA 1
ATOM 1325 C C . LEU A 1 170 ? 5.231 3.979 -3.178 1.00 96.00 170 LEU A C 1
ATOM 1327 O O . LEU A 1 170 ? 4.328 4.136 -3.999 1.00 96.00 170 LEU A O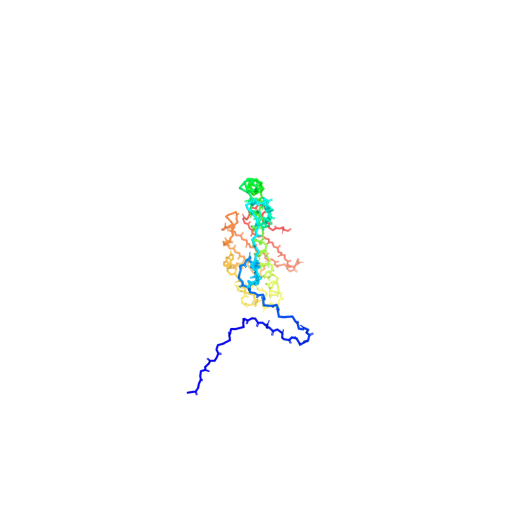 1
ATOM 1331 N N . TYR A 1 171 ? 6.451 3.561 -3.491 1.00 95.38 171 TYR A N 1
ATOM 1332 C CA . TYR A 1 171 ? 6.864 3.179 -4.829 1.00 95.38 171 TYR A CA 1
ATOM 1333 C C . TYR A 1 171 ? 7.434 1.767 -4.835 1.00 95.38 171 TYR A C 1
ATOM 1335 O O . TYR A 1 171 ? 8.066 1.318 -3.875 1.00 95.38 171 TYR A O 1
ATOM 1343 N N . VAL A 1 172 ? 7.238 1.094 -5.958 1.00 95.25 172 VAL A N 1
ATOM 1344 C CA . VAL A 1 172 ? 7.972 -0.096 -6.353 1.00 95.25 172 VAL A CA 1
ATOM 1345 C C . VAL A 1 172 ? 9.006 0.318 -7.396 1.00 95.25 172 VAL A C 1
ATOM 1347 O O . VAL A 1 172 ? 8.678 0.931 -8.410 1.00 95.25 172 VAL A O 1
ATOM 1350 N N . ARG A 1 173 ? 10.271 0.010 -7.127 1.00 94.81 173 ARG A N 1
ATOM 1351 C CA . ARG A 1 173 ? 11.360 0.092 -8.096 1.00 94.81 173 ARG A CA 1
ATOM 1352 C C . ARG A 1 173 ? 11.564 -1.281 -8.705 1.00 94.81 173 ARG A C 1
ATOM 1354 O O . ARG A 1 173 ? 11.654 -2.269 -7.976 1.00 94.81 173 ARG A O 1
ATOM 1361 N N . ILE A 1 174 ? 11.679 -1.311 -10.021 1.00 95.00 174 ILE A N 1
ATOM 1362 C CA . ILE A 1 174 ? 12.089 -2.474 -10.788 1.00 95.00 174 ILE A CA 1
ATOM 1363 C C . ILE A 1 174 ? 13.398 -2.124 -11.469 1.00 95.00 174 ILE A C 1
ATOM 1365 O O . ILE A 1 174 ? 13.489 -1.129 -12.185 1.00 95.00 174 ILE A O 1
ATOM 1369 N N . THR A 1 175 ? 14.402 -2.958 -11.240 1.00 94.12 175 THR A N 1
ATOM 1370 C CA . THR A 1 175 ? 15.708 -2.828 -11.872 1.00 94.12 175 THR A CA 1
ATOM 1371 C C . THR A 1 175 ? 15.955 -4.055 -12.728 1.00 94.12 175 THR A C 1
ATOM 1373 O O . THR A 1 175 ? 15.760 -5.186 -12.284 1.00 94.12 175 THR A O 1
ATOM 1376 N N . TYR A 1 176 ? 16.395 -3.835 -13.958 1.00 94.75 176 TYR A N 1
ATOM 1377 C CA . TYR A 1 176 ? 16.833 -4.884 -14.859 1.00 94.75 176 TYR A CA 1
ATOM 1378 C C . TYR A 1 176 ? 18.357 -4.877 -14.964 1.00 94.75 176 TYR A C 1
ATOM 1380 O O . TYR A 1 176 ? 18.986 -3.856 -15.235 1.00 94.75 176 TYR A O 1
ATOM 1388 N N . SER A 1 177 ? 18.964 -6.045 -14.774 1.00 93.12 177 SER A N 1
ATOM 1389 C CA . SER A 1 177 ? 20.382 -6.271 -15.025 1.00 93.12 177 SER A CA 1
ATOM 1390 C C . SER A 1 177 ? 20.552 -7.476 -15.936 1.00 93.12 177 SER A C 1
ATOM 1392 O O . SER A 1 177 ? 20.054 -8.558 -15.638 1.00 93.12 177 SER A O 1
ATOM 1394 N N . ALA A 1 178 ? 21.336 -7.336 -17.007 1.00 89.56 178 ALA A N 1
ATOM 1395 C CA . ALA A 1 178 ? 21.608 -8.439 -17.931 1.00 89.56 178 ALA A CA 1
ATOM 1396 C C . ALA A 1 178 ? 22.261 -9.667 -17.258 1.00 89.56 178 ALA A C 1
ATOM 1398 O O . ALA A 1 178 ? 22.175 -10.767 -17.793 1.00 89.56 178 ALA A O 1
ATOM 1399 N N . LYS A 1 179 ? 22.906 -9.490 -16.094 1.00 92.81 179 LYS A N 1
ATOM 1400 C CA . LYS A 1 179 ? 23.561 -10.573 -15.340 1.00 92.81 179 LYS A CA 1
ATOM 1401 C C . LYS A 1 179 ? 22.643 -11.235 -14.311 1.00 92.81 179 LYS A C 1
ATOM 1403 O O . LYS A 1 179 ? 22.718 -12.442 -14.126 1.00 92.81 179 LYS A O 1
ATOM 1408 N N . ASN A 1 180 ? 21.798 -10.443 -13.649 1.00 91.00 180 ASN A N 1
ATOM 1409 C CA . ASN A 1 180 ? 21.037 -10.872 -12.468 1.00 91.00 180 ASN A CA 1
ATOM 1410 C C . ASN A 1 180 ? 19.517 -10.922 -12.705 1.00 91.00 180 ASN A C 1
ATOM 1412 O O . ASN A 1 180 ? 18.771 -11.279 -11.799 1.00 91.00 180 ASN A O 1
ATOM 1416 N N . GLY A 1 181 ? 19.052 -10.563 -13.904 1.00 92.06 181 GLY A N 1
ATOM 1417 C CA . GLY A 1 181 ? 17.634 -10.493 -14.239 1.00 92.06 181 GLY A CA 1
ATOM 1418 C C . GLY A 1 181 ? 16.938 -9.281 -13.618 1.00 92.06 181 GLY A C 1
ATOM 1419 O O . GLY A 1 181 ? 17.539 -8.215 -13.462 1.00 92.06 181 GLY A O 1
ATOM 1420 N N . TYR A 1 182 ? 15.653 -9.446 -13.301 1.00 94.25 182 TYR A N 1
ATOM 1421 C CA . TYR A 1 182 ? 14.829 -8.412 -12.677 1.00 94.25 182 TYR A CA 1
ATOM 1422 C C . TYR A 1 182 ? 14.909 -8.488 -11.154 1.00 94.25 182 TYR A C 1
ATOM 1424 O O . TYR A 1 182 ? 14.748 -9.558 -10.567 1.00 94.25 182 TYR A O 1
ATOM 1432 N N . SER A 1 183 ? 15.084 -7.340 -10.509 1.00 94.00 183 SER A N 1
ATOM 1433 C CA . SER A 1 183 ? 14.934 -7.184 -9.067 1.00 94.00 183 SER A CA 1
ATOM 1434 C C . SER A 1 183 ? 13.862 -6.147 -8.751 1.00 94.00 183 SER A C 1
ATOM 1436 O O . SER A 1 183 ? 13.636 -5.198 -9.503 1.00 94.00 183 SER A O 1
ATOM 1438 N N . LYS A 1 184 ? 13.178 -6.353 -7.625 1.00 94.00 184 LYS A N 1
ATOM 1439 C CA . LYS A 1 184 ? 12.114 -5.483 -7.131 1.00 94.00 184 LYS A CA 1
ATOM 1440 C C . LYS A 1 184 ? 12.495 -4.953 -5.756 1.00 94.00 184 LYS A C 1
ATOM 1442 O O . LYS A 1 184 ? 12.912 -5.727 -4.901 1.00 94.00 184 LYS A O 1
ATOM 1447 N N . GLN A 1 185 ? 12.302 -3.659 -5.532 1.00 94.81 185 GLN A N 1
ATOM 1448 C CA . GLN A 1 185 ? 12.577 -3.010 -4.253 1.00 94.81 185 GLN A CA 1
ATOM 1449 C C . GLN A 1 185 ? 11.469 -2.017 -3.895 1.00 94.81 185 GLN A C 1
ATOM 1451 O O . GLN A 1 185 ? 11.013 -1.250 -4.741 1.00 94.81 185 GLN A O 1
ATOM 1456 N N . TRP A 1 186 ? 11.054 -1.987 -2.628 1.00 95.50 186 TRP A N 1
ATOM 1457 C CA . TRP A 1 186 ? 10.089 -0.994 -2.150 1.00 95.50 186 TRP A CA 1
ATOM 1458 C C . TRP A 1 186 ? 10.787 0.275 -1.667 1.00 95.50 186 TRP A C 1
ATOM 1460 O O . TRP A 1 186 ? 11.707 0.205 -0.849 1.00 95.50 186 TRP A O 1
ATOM 1470 N N . ILE A 1 187 ? 10.299 1.434 -2.110 1.00 93.88 187 ILE A N 1
ATOM 1471 C CA . ILE A 1 187 ? 10.775 2.764 -1.714 1.00 93.88 187 ILE A CA 1
ATOM 1472 C C . ILE A 1 187 ? 9.626 3.498 -1.034 1.00 93.88 187 ILE A C 1
ATOM 1474 O O . ILE A 1 187 ? 8.580 3.740 -1.635 1.00 93.88 187 ILE A O 1
ATOM 1478 N N . THR A 1 188 ? 9.796 3.834 0.242 1.00 95.44 188 THR A N 1
ATOM 1479 C CA . THR A 1 188 ? 8.720 4.423 1.040 1.00 95.44 188 THR A CA 1
ATOM 1480 C C . THR A 1 188 ? 9.242 5.168 2.266 1.00 95.44 188 THR A C 1
ATOM 1482 O O . THR A 1 188 ? 10.248 4.772 2.857 1.00 95.44 188 THR A O 1
ATOM 1485 N N . ASP A 1 189 ? 8.524 6.209 2.682 1.00 95.31 189 ASP A N 1
ATOM 1486 C CA . ASP A 1 189 ? 8.682 6.912 3.961 1.00 95.31 189 ASP A CA 1
ATOM 1487 C C . ASP A 1 189 ? 7.709 6.421 5.044 1.00 95.31 189 ASP A C 1
ATOM 1489 O O . ASP A 1 189 ? 7.658 6.993 6.134 1.00 95.31 189 ASP A O 1
ATOM 1493 N N . LEU A 1 190 ? 6.959 5.345 4.784 1.00 94.94 190 LEU A N 1
ATOM 1494 C CA . LEU A 1 190 ? 6.012 4.792 5.746 1.00 94.94 190 LEU A CA 1
ATOM 1495 C C . LEU A 1 190 ? 6.697 4.465 7.085 1.00 94.94 190 LEU A C 1
ATOM 1497 O O . LEU A 1 190 ? 7.855 4.015 7.106 1.00 94.94 190 LEU A O 1
ATOM 1501 N N . PRO A 1 191 ? 5.985 4.607 8.219 1.00 92.12 191 PRO A N 1
ATOM 1502 C CA . PRO A 1 191 ? 6.479 4.140 9.507 1.00 92.12 191 PRO A CA 1
ATOM 1503 C C . PRO A 1 191 ? 6.873 2.661 9.440 1.00 92.12 191 PRO A C 1
ATOM 1505 O O . PRO A 1 191 ? 6.185 1.866 8.799 1.00 92.12 191 PRO A O 1
ATOM 1508 N N . HIS A 1 192 ? 7.947 2.269 10.136 1.00 90.69 192 HIS A N 1
ATOM 1509 C CA . HIS A 1 192 ? 8.530 0.917 10.053 1.00 90.69 192 HIS A CA 1
ATOM 1510 C C . HIS A 1 192 ? 7.492 -0.211 10.203 1.00 90.69 192 HIS A C 1
ATOM 1512 O O . HIS A 1 192 ? 7.524 -1.196 9.473 1.00 90.69 192 HIS A O 1
ATOM 1518 N N . LYS A 1 193 ? 6.503 -0.023 11.086 1.00 91.25 193 LYS A N 1
ATOM 1519 C CA . LYS A 1 193 ? 5.390 -0.957 11.329 1.00 91.25 193 LYS A CA 1
ATOM 1520 C C . LYS A 1 193 ? 4.573 -1.310 10.073 1.00 91.25 193 LYS A C 1
ATOM 1522 O O . LYS A 1 193 ? 3.989 -2.396 10.027 1.00 91.25 193 LYS A O 1
ATOM 1527 N N . PHE A 1 194 ? 4.499 -0.399 9.105 1.00 93.19 194 PHE A N 1
ATOM 1528 C CA . PHE A 1 194 ? 3.663 -0.483 7.906 1.00 93.19 194 PHE A CA 1
ATOM 1529 C C . PHE A 1 194 ? 4.461 -0.683 6.613 1.00 93.19 194 PHE A C 1
ATOM 1531 O O . PHE A 1 194 ? 3.864 -0.727 5.539 1.00 93.19 194 PHE A O 1
ATOM 1538 N N . ARG A 1 195 ? 5.791 -0.801 6.690 1.00 92.31 195 ARG A N 1
ATOM 1539 C CA . ARG A 1 195 ? 6.612 -1.035 5.501 1.00 92.31 195 ARG A CA 1
ATOM 1540 C C . ARG A 1 195 ? 6.376 -2.449 4.955 1.00 92.31 195 ARG A C 1
ATOM 1542 O O . ARG A 1 195 ? 6.280 -3.390 5.751 1.00 92.31 195 ARG A O 1
ATOM 1549 N N . PRO A 1 196 ? 6.302 -2.618 3.622 1.00 90.94 196 PRO A N 1
ATOM 1550 C CA . PRO A 1 196 ? 6.359 -3.936 3.004 1.00 90.94 196 PRO A CA 1
ATOM 1551 C C . PRO A 1 196 ? 7.643 -4.660 3.417 1.00 90.94 196 PRO A C 1
ATOM 1553 O O . PRO A 1 196 ? 8.679 -4.023 3.631 1.00 90.94 196 PRO A O 1
ATOM 1556 N N . ARG A 1 197 ? 7.584 -5.990 3.518 1.00 85.50 197 ARG A N 1
ATOM 1557 C CA . ARG A 1 197 ? 8.806 -6.789 3.660 1.00 85.50 197 ARG A CA 1
ATOM 1558 C C . ARG A 1 197 ? 9.609 -6.687 2.359 1.00 85.50 197 ARG A C 1
ATOM 1560 O O . ARG A 1 197 ? 9.014 -6.713 1.281 1.00 85.50 197 ARG A O 1
ATOM 1567 N N . GLN A 1 198 ? 10.917 -6.498 2.508 1.00 75.19 198 GLN A N 1
ATOM 1568 C CA . GLN A 1 198 ? 11.891 -6.486 1.414 1.00 75.19 198 GLN A CA 1
ATOM 1569 C C . GLN A 1 198 ? 12.321 -7.916 1.104 1.00 75.19 198 GLN A C 1
ATOM 1571 O O . GLN A 1 198 ? 12.338 -8.726 2.063 1.00 75.19 198 GLN A O 1
#

Foldseek 3Di:
DDDDDDDDDDDDDDDDDDDDDDDDDPPDDDDDDDDDDPDDDDDDDDDPPDDPPPPPPPPPPPPDDDPVNVVVVVVVVVVVCVVVVVVVLVVQQLVVLVVQVVLQVVVVVLQLVCQVPDVVRAGDQDCVSSVDDDDCQQADKDWDGPDSFKTKIWHQATPPGPPLCGRKIWIWMWGADPVPGIDIDIDIPHDPVNDDDD

Solvent-accessible surface area (backbone atoms only — not comparable to full-atom values): 12940 Å² total; per-residue (Å²): 141,81,81,88,81,83,89,76,94,73,80,93,80,85,88,78,88,90,73,101,68,93,76,82,82,73,95,70,74,102,67,89,76,82,80,76,78,92,73,84,92,79,91,81,78,99,68,88,75,86,76,83,74,77,75,75,74,76,68,83,63,78,81,69,87,52,70,67,60,51,52,53,50,55,53,54,52,51,58,54,46,68,67,45,51,66,59,49,55,53,50,57,44,50,52,58,48,48,54,51,51,54,52,50,48,53,51,50,54,41,47,53,50,47,30,71,73,38,87,75,58,42,59,76,86,52,50,74,87,58,75,51,86,83,70,61,74,43,26,62,82,43,71,48,71,79,50,66,44,31,36,32,42,31,25,67,43,29,40,92,53,55,78,92,55,36,62,34,31,46,30,44,37,39,38,55,36,100,87,75,46,75,47,78,47,80,48,63,74,53,55,80,94,72,50,78,88,129